Protein AF-A0A2N2NZF5-F1 (afdb_monomer_lite)

Foldseek 3Di:
DDLQDFDDDDFWTWADDPFWIKIKGFDDPPPDDDPDPPDQTWIWIWTQGPVRDIDTQDDIHRDPVVSVCCCLVPDVCCVCVVDPLVVNLVLLLVLLVLLLVLDDDPLNVCSVVLSVVLSVLSVPDPDCCLVVVLVRVDPVVPLVVLLVVLVPFPWDDDPQKTWGDDPNKIKIKGWAQPPPPPDPDRQTWIKIWMQDPVRDIDIDDTHRDPSVSSSVVSSVVVVNVCPVVLVVSLVSSLVSLVSSLVRNDSPPRSVSNSSSVVSNVSVVVSSD

Secondary structure (DSSP, 8-state):
---S-PEEETTEEEEEETTEEEEEEEE---SSS---TTPPPEEEEEEEETTS-EE-SSS-BSSHHHHHHHIIIIIHHHHHT-S-HHHHHHHHHHHHHHHHTT--THHHHHHHHHHHHHHHHHTT-TTTHHHHHHHHHS-HHHHHHHHHHHHTS-PEEETTEEEEEETTEEEEEEEEE---TT--S--EEEEEEEE-TTSPEEE-PPBSSHHHHHHHHHHHHHHHT-HHHHHHHHHHHHHHHHHHHHHS-TTS-HHHHHHHHHHHHHHHHHH-

Radius of gyration: 26.79 Å; chains: 1; bounding box: 60×44×86 Å

Structure (mmCIF, N/CA/C/O backbone):
data_AF-A0A2N2NZF5-F1
#
_entry.id   AF-A0A2N2NZF5-F1
#
loop_
_atom_site.group_PDB
_atom_site.id
_atom_site.type_symbol
_atom_site.label_atom_id
_atom_site.label_alt_id
_atom_site.label_comp_id
_atom_site.label_asym_id
_atom_site.label_entity_id
_atom_site.label_seq_id
_atom_site.pdbx_PDB_ins_code
_atom_site.Cartn_x
_atom_site.Cartn_y
_atom_site.Cartn_z
_atom_site.occupancy
_atom_site.B_iso_or_equiv
_atom_site.auth_seq_id
_atom_site.auth_comp_id
_atom_site.auth_asym_id
_atom_site.auth_atom_id
_atom_site.pdbx_PDB_model_num
ATOM 1 N N . MET A 1 1 ? -1.134 0.742 -18.062 1.00 33.50 1 MET A N 1
ATOM 2 C CA . MET A 1 1 ? -0.400 1.345 -19.197 1.00 33.50 1 MET A CA 1
ATOM 3 C C . MET A 1 1 ? 0.853 1.982 -18.627 1.00 33.50 1 MET A C 1
ATOM 5 O O . MET A 1 1 ? 0.736 2.794 -17.718 1.00 33.50 1 MET A O 1
ATOM 9 N N . GLU A 1 2 ? 2.004 1.478 -19.068 1.00 42.38 2 GLU A N 1
ATOM 10 C CA . GLU A 1 2 ? 3.341 1.603 -18.470 1.00 42.38 2 GLU A CA 1
ATOM 11 C C . GLU A 1 2 ? 3.888 3.038 -18.532 1.00 42.38 2 GLU A C 1
ATOM 13 O O . GLU A 1 2 ? 3.863 3.661 -19.589 1.00 42.38 2 GLU A O 1
ATOM 18 N N . LYS A 1 3 ? 4.370 3.559 -17.395 1.00 52.06 3 LYS A N 1
ATOM 19 C CA . LYS A 1 3 ? 5.033 4.876 -17.281 1.00 52.06 3 LYS A CA 1
ATOM 20 C C . LYS A 1 3 ? 6.506 4.798 -16.878 1.00 52.06 3 LYS A C 1
ATOM 22 O O . LYS A 1 3 ? 7.151 5.824 -16.692 1.00 52.06 3 LYS A O 1
ATOM 27 N N . ILE A 1 4 ? 7.050 3.595 -16.713 1.00 61.06 4 ILE A N 1
ATOM 28 C CA . ILE A 1 4 ? 8.494 3.449 -16.550 1.00 61.06 4 ILE A CA 1
ATOM 29 C C . ILE A 1 4 ? 9.077 3.558 -17.953 1.00 61.06 4 ILE A C 1
ATOM 31 O O . ILE A 1 4 ? 9.018 2.616 -18.741 1.00 61.06 4 ILE A O 1
ATOM 35 N N . ASN A 1 5 ? 9.546 4.760 -18.278 1.00 67.38 5 ASN A N 1
ATOM 36 C CA . ASN A 1 5 ? 10.098 5.083 -19.582 1.00 67.38 5 ASN A CA 1
ATOM 37 C C . ASN A 1 5 ? 11.458 4.406 -19.746 1.00 67.38 5 ASN A C 1
ATOM 39 O O . ASN A 1 5 ? 12.505 4.974 -19.436 1.00 67.38 5 ASN A O 1
ATOM 43 N N . TRP A 1 6 ? 11.430 3.175 -20.242 1.00 77.50 6 TRP A N 1
ATOM 44 C CA . TRP A 1 6 ? 12.623 2.522 -20.747 1.00 77.50 6 TRP A CA 1
ATOM 45 C C . TRP A 1 6 ? 13.139 3.286 -21.961 1.00 77.50 6 TRP A C 1
ATOM 47 O O . TRP A 1 6 ? 12.433 3.460 -22.956 1.00 77.50 6 TRP A O 1
ATOM 57 N N . VAL A 1 7 ? 14.389 3.727 -21.893 1.00 82.56 7 VAL A N 1
ATOM 58 C CA . VAL A 1 7 ? 15.058 4.355 -23.028 1.00 82.56 7 VAL A CA 1
ATOM 59 C C . VAL A 1 7 ? 15.578 3.247 -23.928 1.00 82.56 7 VAL A C 1
ATOM 61 O O . VAL A 1 7 ? 16.403 2.441 -23.509 1.00 82.56 7 VAL A O 1
ATOM 64 N N . PHE A 1 8 ? 15.089 3.188 -25.163 1.00 81.94 8 PHE A N 1
ATOM 65 C CA . PHE A 1 8 ? 15.556 2.212 -26.142 1.00 81.94 8 PHE A CA 1
ATOM 66 C C . PHE A 1 8 ? 16.764 2.751 -26.916 1.00 81.94 8 PHE A C 1
ATOM 68 O O . PHE A 1 8 ? 16.662 3.783 -27.584 1.00 81.94 8 PHE A O 1
ATOM 75 N N . ASP A 1 9 ? 17.886 2.032 -26.871 1.00 80.44 9 ASP A N 1
ATOM 76 C CA . ASP A 1 9 ? 19.042 2.257 -27.744 1.00 80.44 9 ASP A CA 1
ATOM 77 C C . ASP A 1 9 ? 19.493 0.933 -28.381 1.00 80.44 9 ASP A C 1
ATOM 79 O O . ASP A 1 9 ? 19.933 -0.006 -27.715 1.00 80.44 9 ASP A O 1
ATOM 83 N N . LYS A 1 10 ? 19.395 0.880 -29.715 1.00 79.44 10 LYS A N 1
ATOM 84 C CA . LYS A 1 10 ? 19.711 -0.265 -30.589 1.00 79.44 10 LYS A CA 1
ATOM 85 C C . LYS A 1 10 ? 18.932 -1.542 -30.275 1.00 79.44 10 LYS A C 1
ATOM 87 O O . LYS A 1 10 ? 17.965 -1.807 -30.968 1.00 79.44 10 LYS A O 1
ATOM 92 N N . ASN A 1 11 ? 19.396 -2.333 -29.309 1.00 80.44 11 ASN A N 1
ATOM 93 C CA . ASN A 1 11 ? 18.834 -3.639 -28.929 1.00 80.44 11 ASN A CA 1
ATOM 94 C C . ASN A 1 11 ? 18.552 -3.727 -27.422 1.00 80.44 11 ASN A C 1
ATOM 96 O O . ASN A 1 11 ? 18.160 -4.783 -26.923 1.00 80.44 11 ASN A O 1
ATOM 100 N N . ASP A 1 12 ? 18.801 -2.638 -26.701 1.00 86.12 12 ASP A N 1
ATOM 101 C CA . ASP A 1 12 ? 18.779 -2.600 -25.255 1.00 86.12 12 ASP A CA 1
ATOM 102 C C . ASP A 1 12 ? 17.786 -1.535 -24.794 1.00 86.12 12 ASP A C 1
ATOM 104 O O . ASP A 1 12 ? 17.735 -0.415 -25.310 1.00 86.12 12 ASP A O 1
ATOM 108 N N . TYR A 1 13 ? 17.007 -1.902 -23.791 1.00 87.19 13 TYR A N 1
ATOM 109 C CA . TYR A 1 13 ? 16.138 -1.017 -23.040 1.00 87.19 13 TYR A CA 1
ATOM 110 C C . TYR A 1 13 ? 16.841 -0.673 -21.735 1.00 87.19 13 TYR A C 1
ATOM 112 O O . TYR A 1 13 ? 17.239 -1.574 -20.996 1.00 87.19 13 TYR A O 1
ATOM 120 N N . TYR A 1 14 ? 16.969 0.617 -21.440 1.00 86.31 14 TYR A N 1
ATOM 121 C CA . TYR A 1 14 ? 17.674 1.132 -20.272 1.00 86.31 14 TYR A CA 1
ATOM 122 C C . TYR A 1 14 ? 16.732 1.838 -19.307 1.00 86.31 14 TYR A C 1
ATOM 124 O O . TYR A 1 14 ? 15.850 2.591 -19.720 1.00 86.31 14 TYR A O 1
ATOM 132 N N . LEU A 1 15 ? 16.977 1.638 -18.018 1.00 85.50 15 LEU A N 1
ATOM 133 C CA . LEU A 1 15 ? 16.338 2.369 -16.939 1.00 85.50 15 LEU A CA 1
ATOM 134 C C . LEU A 1 15 ? 17.400 2.805 -15.926 1.00 85.50 15 LEU A C 1
ATOM 136 O O . LEU A 1 15 ? 18.018 1.975 -15.256 1.00 85.50 15 LEU A O 1
ATOM 140 N N . GLU A 1 16 ? 17.607 4.116 -15.835 1.00 84.25 16 GLU A N 1
ATOM 141 C CA . GLU A 1 16 ?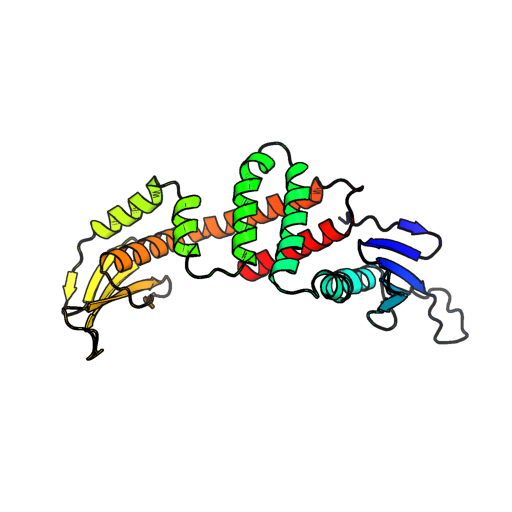 18.546 4.741 -14.901 1.00 84.25 16 GLU A CA 1
ATOM 142 C C . GLU A 1 16 ? 17.980 4.732 -13.473 1.00 84.25 16 GLU A C 1
ATOM 144 O O . GLU A 1 16 ? 16.843 5.151 -13.229 1.00 84.25 16 GLU A O 1
ATOM 149 N N . LEU A 1 17 ? 18.787 4.268 -12.517 1.00 81.75 17 LEU A N 1
ATOM 150 C CA . LEU A 1 17 ? 18.451 4.152 -11.098 1.00 81.75 17 LEU A CA 1
ATOM 151 C C . LEU A 1 17 ? 19.520 4.855 -10.249 1.00 81.75 17 LEU A C 1
ATOM 153 O O . LEU A 1 17 ? 20.678 4.938 -10.657 1.00 81.75 17 LEU A O 1
ATOM 157 N N . PRO A 1 18 ? 19.202 5.300 -9.019 1.00 77.44 18 PRO A N 1
ATOM 158 C CA . PRO A 1 18 ? 20.178 5.984 -8.161 1.00 77.44 18 PRO A CA 1
ATOM 159 C C . PRO A 1 18 ? 21.463 5.186 -7.880 1.00 77.44 18 PRO A C 1
ATOM 161 O O . PRO A 1 18 ? 22.512 5.762 -7.592 1.00 77.44 18 PRO A O 1
ATOM 164 N N . PHE A 1 19 ? 21.392 3.857 -7.960 1.00 78.06 19 PHE A N 1
ATOM 165 C CA . PHE A 1 19 ? 22.485 2.938 -7.643 1.00 78.06 19 PHE A CA 1
ATOM 166 C C . PHE A 1 19 ? 23.025 2.167 -8.856 1.00 78.06 19 PHE A C 1
ATOM 168 O O . PHE A 1 19 ? 23.946 1.359 -8.708 1.00 78.06 19 PHE A O 1
ATOM 175 N N . GLY A 1 20 ? 22.476 2.373 -10.053 1.00 85.88 20 GLY A N 1
ATOM 176 C CA . GLY A 1 20 ? 22.896 1.627 -11.232 1.00 85.88 20 GLY A CA 1
ATOM 177 C C . GLY A 1 20 ? 21.981 1.793 -12.433 1.00 85.88 20 GLY A C 1
ATOM 178 O O . GLY A 1 20 ? 21.104 2.644 -12.460 1.00 85.88 20 GLY A O 1
ATOM 179 N N . VAL A 1 21 ? 22.163 0.917 -13.416 1.00 88.88 21 VAL A N 1
ATOM 180 C CA . VAL A 1 21 ? 21.366 0.900 -14.645 1.00 88.88 21 VAL A CA 1
ATOM 181 C C . VAL A 1 21 ? 20.753 -0.478 -14.823 1.00 88.88 21 VAL A C 1
ATOM 183 O O . VAL A 1 21 ? 21.470 -1.486 -14.873 1.00 88.88 21 VAL A O 1
ATOM 186 N N . ALA A 1 22 ? 19.427 -0.527 -14.904 1.00 87.94 22 ALA A N 1
ATOM 187 C CA . ALA A 1 22 ? 18.693 -1.715 -15.305 1.00 87.94 22 ALA A CA 1
ATOM 188 C C . ALA A 1 22 ? 18.638 -1.779 -16.837 1.00 87.94 22 ALA A C 1
ATOM 190 O O . ALA A 1 22 ? 18.426 -0.771 -17.507 1.00 87.94 22 ALA A O 1
ATOM 191 N N . ILE A 1 23 ? 18.896 -2.960 -17.388 1.00 91.75 23 ILE A N 1
ATOM 192 C CA . ILE A 1 23 ? 19.070 -3.196 -18.820 1.00 91.75 23 ILE A CA 1
ATOM 193 C C . ILE A 1 23 ? 18.275 -4.440 -19.198 1.00 91.75 23 ILE A C 1
ATOM 195 O O . ILE A 1 23 ? 18.455 -5.496 -18.588 1.00 91.75 23 ILE A O 1
ATOM 199 N N . ILE A 1 24 ? 17.436 -4.333 -20.222 1.00 89.62 24 ILE A N 1
ATOM 200 C CA . ILE A 1 24 ? 16.792 -5.479 -20.862 1.00 89.62 24 ILE A CA 1
ATOM 201 C C . ILE A 1 24 ? 17.275 -5.537 -22.307 1.00 89.62 24 ILE A C 1
ATOM 203 O O . ILE A 1 24 ? 17.001 -4.637 -23.093 1.00 89.62 24 ILE A O 1
ATOM 207 N N . SER A 1 25 ? 17.997 -6.598 -22.647 1.00 89.88 25 SER A N 1
ATOM 208 C CA . SER A 1 25 ? 18.568 -6.817 -23.975 1.00 89.88 25 SER A CA 1
ATOM 209 C C . SER A 1 25 ? 17.766 -7.854 -24.742 1.00 89.88 25 SER A C 1
ATOM 211 O O . SER A 1 25 ? 17.510 -8.945 -24.222 1.00 89.88 25 SER A O 1
ATOM 213 N N . GLU A 1 26 ? 17.440 -7.564 -25.997 1.00 86.06 26 GLU A N 1
ATOM 214 C CA . GLU A 1 26 ? 16.951 -8.581 -26.924 1.00 86.06 26 GLU A CA 1
ATOM 215 C C . GLU A 1 26 ? 18.117 -9.497 -27.333 1.00 86.06 26 GLU A C 1
ATOM 217 O O . GLU A 1 26 ? 19.138 -9.055 -27.866 1.00 86.06 26 GLU A O 1
ATOM 222 N N . VAL A 1 27 ? 17.990 -10.791 -27.048 1.00 82.25 27 VAL A N 1
ATOM 223 C CA . VAL A 1 27 ? 18.990 -11.815 -27.356 1.00 82.25 27 VAL A CA 1
ATOM 224 C C . VAL A 1 27 ? 18.422 -12.812 -28.357 1.00 82.25 27 VAL A C 1
ATOM 226 O O . VAL A 1 27 ? 17.347 -13.384 -28.167 1.00 82.25 27 VAL A O 1
ATOM 229 N N . ALA A 1 28 ? 19.179 -13.039 -29.430 1.00 66.81 28 ALA A N 1
ATOM 230 C CA . ALA A 1 28 ? 18.933 -14.156 -30.330 1.00 66.81 28 ALA A CA 1
ATOM 231 C C . ALA A 1 28 ? 19.207 -15.466 -29.579 1.00 66.81 28 ALA A C 1
ATOM 233 O O . ALA A 1 28 ? 20.180 -15.543 -28.820 1.00 66.81 28 ALA A O 1
ATOM 234 N N . ASP A 1 29 ? 18.369 -16.484 -29.781 1.00 57.94 29 ASP A N 1
ATOM 235 C CA . ASP A 1 29 ? 18.589 -17.787 -29.162 1.00 57.94 29 ASP A CA 1
ATOM 236 C C . ASP A 1 29 ? 19.886 -18.379 -29.739 1.00 57.94 29 ASP A C 1
ATOM 238 O O . ASP A 1 29 ? 19.974 -18.767 -30.900 1.00 57.94 29 ASP A O 1
ATOM 242 N N . SER A 1 30 ? 20.960 -18.360 -28.948 1.00 50.28 30 SER A N 1
ATOM 243 C CA . SER A 1 30 ? 22.263 -18.894 -29.355 1.00 50.28 30 SER A CA 1
ATOM 244 C C . SER A 1 30 ? 22.336 -20.413 -29.184 1.00 50.28 30 SER A C 1
ATOM 246 O O . SER A 1 30 ? 23.376 -21.022 -29.447 1.00 50.28 30 SER A O 1
ATOM 248 N N . SER A 1 31 ? 21.237 -21.057 -28.773 1.00 47.16 31 SER A N 1
ATOM 249 C CA . SER A 1 31 ? 21.171 -22.498 -28.566 1.00 47.16 31 SER A CA 1
ATOM 250 C C . SER A 1 31 ? 20.838 -23.269 -29.854 1.00 47.16 31 SER A C 1
ATOM 252 O O . SER A 1 31 ? 19.832 -23.965 -29.935 1.00 47.16 31 SER A O 1
ATOM 254 N N . LYS A 1 32 ? 21.773 -23.201 -30.822 1.00 42.62 32 LYS A N 1
ATOM 255 C CA . LYS A 1 32 ? 22.085 -24.136 -31.940 1.00 42.62 32 LYS A CA 1
ATOM 256 C C . LYS A 1 32 ? 22.224 -23.416 -33.286 1.00 42.62 32 LYS A C 1
ATOM 258 O O . LYS A 1 32 ? 21.426 -22.563 -33.638 1.00 42.62 32 LYS A O 1
ATOM 263 N N . ASP A 1 33 ? 23.227 -23.841 -34.056 1.00 39.53 33 ASP A N 1
ATOM 264 C CA . ASP A 1 33 ? 23.667 -23.371 -35.385 1.00 39.53 33 ASP A CA 1
ATOM 265 C C . ASP A 1 33 ? 22.630 -23.454 -36.534 1.00 39.53 33 ASP A C 1
ATOM 267 O O . ASP A 1 33 ? 22.966 -23.749 -37.683 1.00 39.53 33 ASP A O 1
ATOM 271 N N . GLN A 1 34 ? 21.349 -23.199 -36.284 1.00 42.28 34 GLN A N 1
ATOM 272 C CA . GLN A 1 34 ? 20.327 -23.125 -37.319 1.00 42.28 34 GLN A CA 1
ATOM 273 C C . GLN A 1 34 ? 19.505 -21.861 -37.119 1.00 42.28 34 GLN A C 1
ATOM 275 O O . GLN A 1 34 ? 18.712 -21.770 -36.195 1.00 42.28 34 GLN A O 1
ATOM 280 N N . LYS A 1 35 ? 19.662 -20.891 -38.031 1.00 37.41 35 LYS A N 1
ATOM 281 C CA . LYS A 1 35 ? 18.708 -19.788 -38.185 1.00 37.41 35 LYS A CA 1
ATOM 282 C C . LYS A 1 35 ? 17.351 -20.375 -38.575 1.00 37.41 35 LYS A C 1
ATOM 284 O O . LYS A 1 35 ? 17.076 -20.562 -39.762 1.00 37.41 35 LYS A O 1
ATOM 289 N N . ILE A 1 36 ? 16.515 -20.680 -37.590 1.00 43.19 36 ILE A N 1
ATOM 290 C CA . ILE A 1 36 ? 15.114 -21.001 -37.823 1.00 43.19 36 ILE A CA 1
ATOM 291 C C . ILE A 1 36 ? 14.405 -19.666 -38.065 1.00 43.19 36 ILE A C 1
ATOM 293 O O . ILE A 1 36 ? 14.298 -18.813 -37.187 1.00 43.19 36 ILE A O 1
ATOM 297 N N . ILE A 1 37 ? 13.959 -19.448 -39.302 1.00 36.72 37 ILE A N 1
ATOM 298 C CA . ILE A 1 37 ? 13.166 -18.271 -39.663 1.00 36.72 37 ILE A CA 1
ATOM 299 C C . ILE A 1 37 ? 11.847 -18.346 -38.877 1.00 36.72 37 ILE A C 1
ATOM 301 O O . ILE A 1 37 ? 11.048 -19.250 -39.114 1.00 36.72 37 ILE A O 1
ATOM 305 N N . GLY A 1 38 ? 11.643 -17.410 -37.944 1.00 41.12 38 GLY A N 1
ATOM 306 C CA . GLY A 1 38 ? 10.455 -17.330 -37.083 1.00 41.12 38 GLY A CA 1
ATOM 307 C C . GLY A 1 38 ? 10.707 -17.505 -35.578 1.00 41.12 38 GLY A C 1
ATOM 308 O O . GLY A 1 38 ? 9.734 -17.582 -34.829 1.00 41.12 38 GLY A O 1
ATOM 309 N N . GLU A 1 39 ? 11.962 -17.583 -35.120 1.00 48.16 39 GLU A N 1
ATOM 310 C CA . GLU A 1 39 ? 12.273 -17.637 -33.683 1.00 48.16 39 GLU A CA 1
ATOM 311 C C . GLU A 1 39 ? 11.762 -16.405 -32.927 1.00 48.16 39 GLU A C 1
ATOM 313 O O . GLU A 1 39 ? 11.938 -15.264 -33.355 1.00 48.16 39 GLU A O 1
ATOM 318 N N . ARG A 1 40 ? 11.110 -16.660 -31.786 1.00 55.91 40 ARG A N 1
ATOM 319 C CA . ARG A 1 40 ? 10.692 -15.621 -30.845 1.00 55.91 40 ARG A CA 1
ATOM 320 C C . ARG A 1 40 ? 11.940 -15.066 -30.170 1.00 55.91 40 ARG A C 1
ATOM 322 O O . ARG A 1 40 ? 12.680 -15.825 -29.549 1.00 55.91 40 ARG A O 1
ATOM 329 N N . SER A 1 41 ? 12.148 -13.761 -30.280 1.00 67.00 41 SER A N 1
ATOM 330 C CA . SER A 1 41 ? 13.181 -13.048 -29.539 1.00 67.00 41 SER A CA 1
ATOM 331 C C . SER A 1 41 ? 13.093 -13.357 -28.046 1.00 67.00 41 SER A C 1
ATOM 333 O O . SER A 1 41 ? 11.999 -13.356 -27.475 1.00 67.00 41 SER A O 1
ATOM 335 N N . ARG A 1 42 ? 14.236 -13.633 -27.413 1.00 82.19 42 ARG A N 1
ATOM 336 C CA . ARG A 1 42 ? 14.331 -13.801 -25.958 1.00 82.19 42 ARG A CA 1
ATOM 337 C C . ARG A 1 42 ? 14.910 -12.538 -25.345 1.00 82.19 42 ARG A C 1
ATOM 339 O O . ARG A 1 42 ? 15.581 -11.764 -26.020 1.00 82.19 42 ARG A O 1
ATOM 346 N N . PHE A 1 43 ? 14.666 -12.333 -24.060 1.00 84.00 43 PHE A N 1
ATOM 347 C CA . PHE A 1 43 ? 15.078 -11.118 -23.365 1.00 84.00 43 PHE A CA 1
ATOM 348 C C . PHE A 1 43 ? 15.984 -11.460 -22.194 1.00 84.00 43 PHE A C 1
ATOM 350 O O . PHE A 1 43 ? 15.663 -12.320 -21.376 1.00 84.00 43 PHE A O 1
ATOM 357 N N . LYS A 1 44 ? 17.128 -10.789 -22.093 1.00 88.69 44 LYS A N 1
ATOM 358 C CA . LYS A 1 44 ? 18.024 -10.910 -20.946 1.00 88.69 44 LYS A CA 1
ATOM 359 C C . LYS A 1 44 ? 17.923 -9.655 -20.100 1.00 88.69 44 LYS A C 1
ATOM 361 O O . LYS A 1 44 ? 18.166 -8.561 -20.592 1.00 88.69 44 LYS A O 1
ATOM 366 N N . ALA A 1 45 ? 17.605 -9.834 -18.827 1.00 86.94 45 ALA A N 1
ATOM 367 C CA . ALA A 1 45 ? 17.520 -8.755 -17.861 1.00 86.94 45 ALA A CA 1
ATOM 368 C C . ALA A 1 45 ? 18.813 -8.670 -17.040 1.00 86.94 45 ALA A C 1
ATOM 370 O O . ALA A 1 45 ? 19.365 -9.696 -16.642 1.00 86.94 45 ALA A O 1
ATOM 371 N N . VAL A 1 46 ? 19.317 -7.465 -16.794 1.00 90.31 46 VAL A N 1
ATOM 372 C CA . VAL A 1 46 ? 20.551 -7.225 -16.038 1.00 90.31 46 VAL A CA 1
ATOM 373 C C . VAL A 1 46 ? 20.423 -5.931 -15.242 1.00 90.31 46 VAL A C 1
ATOM 375 O O . VAL A 1 46 ? 19.911 -4.942 -15.749 1.00 90.31 46 VAL A O 1
ATOM 378 N N . LEU A 1 47 ? 20.959 -5.901 -14.025 1.00 88.56 47 LEU A N 1
ATOM 379 C CA . LEU A 1 47 ? 21.229 -4.670 -13.287 1.00 88.56 47 LEU A CA 1
ATOM 380 C C . LEU A 1 47 ? 22.743 -4.490 -13.135 1.00 88.56 47 LEU A C 1
ATOM 382 O O . LEU A 1 47 ? 23.419 -5.341 -12.553 1.00 88.56 47 LEU A O 1
ATOM 386 N N . LYS A 1 48 ? 23.273 -3.372 -13.634 1.00 90.25 48 LYS A N 1
ATOM 387 C CA . LYS A 1 48 ? 24.670 -2.962 -13.436 1.00 90.25 48 LYS A CA 1
ATOM 388 C C . LYS A 1 48 ? 24.734 -1.904 -12.340 1.00 90.25 48 LYS A C 1
ATOM 390 O O . LYS A 1 48 ? 24.297 -0.779 -12.551 1.00 90.25 48 LYS A O 1
ATOM 395 N N . HIS A 1 49 ? 25.278 -2.253 -11.182 1.00 85.25 49 HIS A N 1
ATOM 396 C CA . HIS A 1 49 ? 25.411 -1.344 -10.046 1.00 85.25 49 HIS A CA 1
ATOM 397 C C . HIS A 1 49 ? 26.635 -0.421 -10.206 1.00 85.25 49 HIS A C 1
ATOM 399 O O . HIS A 1 49 ? 27.645 -0.817 -10.792 1.00 85.25 49 HIS A O 1
ATOM 405 N N . HIS A 1 50 ? 26.597 0.790 -9.641 1.00 84.38 50 HIS A N 1
ATOM 406 C CA . HIS A 1 50 ? 27.682 1.784 -9.742 1.00 84.38 50 HIS A CA 1
ATOM 407 C C . HIS A 1 50 ? 29.028 1.301 -9.180 1.00 84.38 50 HIS A C 1
ATOM 409 O O . HIS A 1 50 ? 30.086 1.735 -9.625 1.00 84.38 50 HIS A O 1
ATOM 415 N N . ASN A 1 51 ? 29.002 0.359 -8.234 1.00 81.62 51 ASN A N 1
ATOM 416 C CA . ASN A 1 51 ? 30.210 -0.286 -7.700 1.00 81.62 51 ASN A CA 1
ATOM 417 C C . ASN A 1 51 ? 30.839 -1.329 -8.654 1.00 81.62 51 ASN A C 1
ATOM 419 O O . ASN A 1 51 ? 31.787 -2.006 -8.266 1.00 81.62 51 ASN A O 1
ATOM 423 N N . GLY A 1 52 ? 30.298 -1.498 -9.865 1.00 82.25 52 GLY A N 1
ATOM 424 C CA . GLY A 1 52 ? 30.762 -2.459 -10.867 1.00 82.25 52 GLY A CA 1
ATOM 425 C C . GLY A 1 52 ? 30.158 -3.863 -10.747 1.00 82.25 52 GLY A C 1
ATOM 426 O O . GLY A 1 52 ? 30.439 -4.708 -11.595 1.00 82.25 52 GLY A O 1
ATOM 427 N N . SER A 1 53 ? 29.323 -4.127 -9.736 1.00 85.62 53 SER A N 1
ATOM 428 C CA . SER A 1 53 ? 28.625 -5.414 -9.591 1.00 85.62 53 SER A CA 1
ATOM 429 C C . SER A 1 53 ? 27.535 -5.570 -10.651 1.00 85.62 53 SER A C 1
ATOM 431 O O . SER A 1 53 ? 26.854 -4.606 -11.002 1.00 85.62 53 SER A O 1
ATOM 433 N N . VAL A 1 54 ? 27.339 -6.797 -11.136 1.00 87.69 54 VAL A N 1
ATOM 434 C CA . VAL A 1 54 ? 26.327 -7.121 -12.148 1.00 87.69 54 VAL A CA 1
ATOM 435 C C . VAL A 1 54 ? 25.414 -8.216 -11.615 1.00 87.69 54 VAL A C 1
ATOM 437 O O . VAL A 1 54 ? 25.884 -9.291 -11.247 1.00 87.69 54 VAL A O 1
ATOM 440 N N . PHE A 1 55 ? 24.111 -7.955 -11.611 1.00 83.56 55 PHE A N 1
ATOM 441 C CA . PHE A 1 55 ? 23.082 -8.890 -11.168 1.00 83.56 55 PHE A CA 1
ATOM 442 C C . PHE A 1 55 ? 22.220 -9.305 -12.361 1.00 83.56 55 PHE A C 1
ATOM 444 O O . PHE A 1 55 ? 21.825 -8.464 -13.164 1.00 83.56 55 PHE A O 1
ATOM 451 N N . THR A 1 56 ? 21.955 -10.602 -12.512 1.00 85.75 56 THR A N 1
ATOM 452 C CA . THR A 1 56 ? 21.166 -11.153 -13.628 1.00 85.75 56 THR A CA 1
ATOM 453 C C . THR A 1 56 ? 20.091 -12.074 -13.044 1.00 85.75 56 THR A C 1
ATOM 455 O O . THR A 1 56 ? 20.459 -13.090 -12.448 1.00 85.75 56 THR A O 1
ATOM 458 N N . PRO A 1 57 ? 18.788 -11.761 -13.171 1.00 74.06 57 PRO A N 1
ATOM 459 C CA . PRO A 1 57 ? 17.734 -12.637 -12.689 1.00 74.06 57 PRO A CA 1
ATOM 460 C C . PRO A 1 57 ? 17.525 -13.751 -13.722 1.00 74.06 57 PRO A C 1
ATOM 462 O O . PRO A 1 57 ? 16.708 -13.629 -14.623 1.00 74.06 57 PRO A O 1
ATOM 465 N N . GLY A 1 58 ? 18.305 -14.829 -13.638 1.00 74.81 58 GLY A N 1
ATOM 466 C CA . GLY A 1 58 ? 18.157 -16.000 -14.517 1.00 74.81 58 GLY A CA 1
ATOM 467 C C . GLY A 1 58 ? 18.806 -15.881 -15.907 1.00 74.81 58 GLY A C 1
ATOM 468 O O . GLY A 1 58 ? 19.600 -14.981 -16.170 1.00 74.81 58 GLY A O 1
ATOM 469 N N . GLU A 1 59 ? 18.524 -16.852 -16.790 1.00 70.50 59 GLU A N 1
ATOM 470 C CA . GLU A 1 59 ? 19.323 -17.076 -18.012 1.00 70.50 59 GLU A CA 1
ATOM 471 C C . GLU A 1 59 ? 18.769 -16.425 -19.299 1.00 70.50 59 GLU A C 1
ATOM 473 O O . GLU A 1 59 ? 19.574 -15.937 -20.088 1.00 70.50 59 GLU A O 1
ATOM 478 N N . ALA A 1 60 ? 17.444 -16.350 -19.507 1.00 81.25 60 ALA A N 1
ATOM 479 C CA . ALA A 1 60 ? 16.760 -15.505 -20.511 1.00 81.25 60 ALA A CA 1
ATOM 480 C C . ALA A 1 60 ? 15.233 -15.725 -20.468 1.00 81.25 60 ALA A C 1
ATOM 482 O O . ALA A 1 60 ? 14.764 -16.868 -20.442 1.00 81.25 60 ALA A O 1
ATOM 483 N N . PHE A 1 61 ? 14.459 -14.646 -20.552 1.00 80.25 61 PHE A N 1
ATOM 484 C CA . PHE A 1 61 ? 12.997 -14.626 -20.532 1.00 80.25 61 PHE A CA 1
ATOM 485 C C . PHE A 1 61 ? 12.392 -14.761 -21.931 1.00 80.25 61 PHE A C 1
ATOM 487 O O . PHE A 1 61 ? 13.031 -14.464 -22.941 1.00 80.25 61 PHE A O 1
ATOM 494 N N . VAL A 1 62 ? 11.148 -15.238 -21.978 1.00 81.38 62 VAL A N 1
ATOM 495 C CA . VAL A 1 62 ? 10.387 -15.470 -23.218 1.00 81.38 62 VAL A CA 1
ATOM 496 C C . VAL A 1 62 ? 9.753 -14.202 -23.792 1.00 81.38 62 VAL A C 1
ATOM 498 O O . VAL A 1 62 ? 9.386 -14.192 -24.963 1.00 81.38 62 VAL A O 1
ATOM 501 N N . ASP A 1 63 ? 9.640 -13.147 -22.987 1.00 80.25 63 ASP A N 1
ATOM 502 C CA . ASP A 1 63 ? 9.106 -11.846 -23.378 1.00 80.25 63 ASP A CA 1
ATOM 503 C C . ASP A 1 63 ? 9.683 -10.720 -22.501 1.00 80.25 63 ASP A C 1
ATOM 505 O O . ASP A 1 63 ? 10.291 -10.968 -21.452 1.00 80.25 63 ASP A O 1
ATOM 509 N N . PHE A 1 64 ? 9.506 -9.480 -22.966 1.00 80.19 64 PHE A N 1
ATOM 510 C CA . PHE A 1 64 ? 9.971 -8.275 -22.282 1.00 80.19 64 PHE A CA 1
ATOM 511 C C . PHE A 1 64 ? 9.299 -8.093 -20.919 1.00 80.19 64 PHE A C 1
ATOM 513 O O . PHE A 1 64 ? 9.988 -7.799 -19.950 1.00 80.19 64 PHE A O 1
ATOM 520 N N . GLY A 1 65 ? 7.983 -8.314 -20.817 1.00 76.81 65 GLY A N 1
ATOM 521 C CA . GLY A 1 65 ? 7.233 -8.108 -19.573 1.00 76.81 65 GLY A CA 1
ATOM 522 C C . GLY A 1 65 ? 7.723 -9.003 -18.433 1.00 76.81 65 GLY A C 1
ATOM 523 O O . GLY A 1 65 ? 7.846 -8.561 -17.298 1.00 76.81 65 GLY A O 1
ATOM 524 N N . SER A 1 66 ? 8.101 -10.241 -18.741 1.00 76.25 66 SER A N 1
ATOM 525 C CA . SER A 1 66 ? 8.688 -11.189 -17.793 1.00 76.25 66 SER A CA 1
ATOM 526 C C . SER A 1 66 ? 10.096 -10.770 -17.357 1.00 76.25 66 SER A C 1
ATOM 528 O O . SER A 1 66 ? 10.435 -10.873 -16.178 1.00 76.25 66 SER A O 1
ATOM 530 N N . ALA A 1 67 ? 10.913 -10.272 -18.292 1.00 76.06 67 ALA A N 1
ATOM 531 C CA . ALA A 1 67 ? 12.236 -9.716 -17.994 1.00 76.06 67 ALA A CA 1
ATOM 532 C C . ALA A 1 67 ? 12.139 -8.451 -17.126 1.00 76.06 67 ALA A C 1
ATOM 534 O O . ALA A 1 67 ? 12.906 -8.274 -16.178 1.00 76.06 67 ALA A O 1
ATOM 535 N N . GLU A 1 68 ? 11.164 -7.600 -17.430 1.00 81.31 68 GLU A N 1
ATOM 536 C CA . GLU A 1 68 ? 10.858 -6.384 -16.693 1.00 81.31 68 GLU A CA 1
ATOM 537 C C . GLU A 1 68 ? 10.371 -6.703 -15.277 1.00 81.31 68 GLU A C 1
ATOM 539 O O . GLU A 1 68 ? 10.904 -6.162 -14.309 1.00 81.31 68 GLU A O 1
ATOM 544 N N . ALA A 1 69 ? 9.435 -7.643 -15.135 1.00 69.81 69 ALA A N 1
ATOM 545 C CA . ALA A 1 69 ? 8.925 -8.097 -13.848 1.00 69.81 69 ALA A CA 1
ATOM 546 C C . ALA A 1 69 ? 10.038 -8.665 -12.956 1.00 69.81 69 ALA A C 1
ATOM 548 O O . ALA A 1 69 ? 10.081 -8.368 -11.765 1.00 69.81 69 ALA A O 1
ATOM 549 N N . ALA A 1 70 ? 10.976 -9.432 -13.516 1.00 72.19 70 ALA A N 1
ATOM 550 C CA . ALA A 1 70 ? 12.086 -9.994 -12.750 1.00 72.19 70 ALA A CA 1
ATOM 551 C C . ALA A 1 70 ? 13.052 -8.927 -12.200 1.00 72.19 70 ALA A C 1
ATOM 553 O O . ALA A 1 70 ? 13.630 -9.101 -11.123 1.00 72.19 70 ALA A O 1
ATOM 554 N N . LEU A 1 71 ? 13.218 -7.810 -12.915 1.00 73.00 71 LEU A N 1
ATOM 555 C CA . LEU A 1 71 ? 13.962 -6.656 -12.411 1.00 73.00 71 LEU A CA 1
ATOM 556 C C . LEU A 1 71 ? 13.143 -5.876 -11.382 1.00 73.00 71 LEU A C 1
ATOM 558 O O . LEU A 1 71 ? 13.641 -5.645 -10.282 1.00 73.00 71 LEU A O 1
ATOM 562 N N . LYS A 1 72 ? 11.898 -5.516 -11.720 1.00 70.25 72 LYS A N 1
ATOM 563 C CA . LYS A 1 72 ? 11.007 -4.685 -10.896 1.00 70.25 72 LYS A CA 1
ATOM 564 C C . LYS A 1 72 ? 10.628 -5.319 -9.565 1.00 70.25 72 LYS A C 1
ATOM 566 O O . LYS A 1 72 ? 10.551 -4.606 -8.576 1.00 70.25 72 LYS A O 1
ATOM 571 N N . TRP A 1 73 ? 10.393 -6.628 -9.539 1.00 66.12 73 TRP A N 1
ATOM 572 C CA . TRP A 1 73 ? 9.863 -7.337 -8.368 1.00 66.12 73 TRP A CA 1
ATOM 573 C C . TRP A 1 73 ? 10.880 -8.248 -7.682 1.00 66.12 73 TRP A C 1
ATOM 575 O O . TRP A 1 73 ? 10.600 -8.768 -6.608 1.00 66.12 73 TRP A O 1
ATOM 585 N N . GLY A 1 74 ? 12.050 -8.450 -8.290 1.00 67.81 74 GLY A N 1
ATOM 586 C CA . GLY A 1 74 ? 13.136 -9.234 -7.707 1.00 67.81 74 GLY A CA 1
ATOM 587 C C . GLY A 1 74 ? 14.312 -8.348 -7.321 1.00 67.81 74 GLY A C 1
ATOM 588 O O . GLY A 1 74 ? 14.434 -7.878 -6.195 1.00 67.81 74 GLY A O 1
ATOM 589 N N . ILE A 1 75 ? 15.194 -8.102 -8.288 1.00 68.31 75 ILE A N 1
ATOM 590 C CA . ILE A 1 75 ? 16.544 -7.588 -8.018 1.00 68.31 75 ILE A CA 1
ATOM 591 C C . ILE A 1 75 ? 16.569 -6.112 -7.600 1.00 68.31 75 ILE A C 1
ATOM 593 O O . ILE A 1 75 ? 17.363 -5.746 -6.735 1.00 68.31 75 ILE A O 1
ATOM 597 N N . ILE A 1 76 ? 15.755 -5.250 -8.220 1.00 69.94 76 ILE A N 1
ATOM 598 C CA . ILE A 1 76 ? 15.779 -3.807 -7.935 1.00 69.94 76 ILE A CA 1
ATOM 599 C C . ILE A 1 76 ? 15.314 -3.535 -6.495 1.00 69.94 76 ILE A C 1
ATOM 601 O O . ILE A 1 76 ? 16.083 -2.900 -5.775 1.00 69.94 76 ILE A O 1
ATOM 605 N N . PRO A 1 77 ? 14.153 -4.041 -6.024 1.00 65.19 77 PRO A N 1
ATOM 606 C CA . PRO A 1 77 ? 13.746 -3.879 -4.629 1.00 65.19 77 PRO A CA 1
ATOM 607 C C . PRO A 1 77 ? 14.730 -4.518 -3.654 1.00 65.19 77 PRO A C 1
ATOM 609 O O . PRO A 1 77 ? 15.053 -3.906 -2.644 1.00 65.19 77 PRO A O 1
ATOM 612 N N . GLU A 1 78 ? 15.268 -5.704 -3.965 1.00 68.44 78 GLU A N 1
ATOM 613 C CA . GLU A 1 78 ? 16.270 -6.352 -3.112 1.00 68.44 78 GLU A CA 1
ATOM 614 C C . GLU A 1 78 ? 17.513 -5.492 -2.887 1.00 68.44 78 GLU A C 1
ATOM 616 O O . GLU A 1 78 ? 18.155 -5.637 -1.856 1.00 68.44 78 GLU A O 1
ATOM 621 N N . ILE A 1 79 ? 17.911 -4.662 -3.852 1.00 65.12 79 ILE A N 1
ATOM 622 C CA . ILE A 1 79 ? 19.100 -3.810 -3.741 1.00 65.12 79 ILE A CA 1
ATOM 623 C C . ILE A 1 79 ? 18.743 -2.435 -3.182 1.00 65.12 79 ILE A C 1
ATOM 625 O O . ILE A 1 79 ? 19.476 -1.914 -2.345 1.00 65.12 79 ILE A O 1
ATOM 629 N N . ASP A 1 80 ? 17.618 -1.866 -3.606 1.00 71.25 80 ASP A N 1
ATOM 630 C CA . ASP A 1 80 ? 17.146 -0.560 -3.148 1.00 71.25 80 ASP A CA 1
ATOM 631 C C . ASP A 1 80 ? 16.730 -0.573 -1.668 1.00 71.25 80 ASP A C 1
ATOM 633 O O . ASP A 1 80 ? 16.993 0.381 -0.930 1.00 71.25 80 ASP A O 1
ATOM 637 N N . LEU A 1 81 ? 16.131 -1.683 -1.228 1.00 64.62 81 LEU A N 1
ATOM 638 C CA . LEU A 1 81 ? 15.576 -1.890 0.110 1.00 64.62 81 LEU A CA 1
ATOM 639 C C . LEU A 1 81 ? 16.436 -2.851 0.950 1.00 64.62 81 LEU A C 1
ATOM 641 O O . LEU A 1 81 ? 15.946 -3.476 1.878 1.00 64.62 81 LEU A O 1
ATOM 645 N N . ARG A 1 82 ? 17.726 -2.998 0.628 1.00 62.91 82 ARG A N 1
ATOM 646 C CA . ARG A 1 82 ? 18.667 -3.892 1.34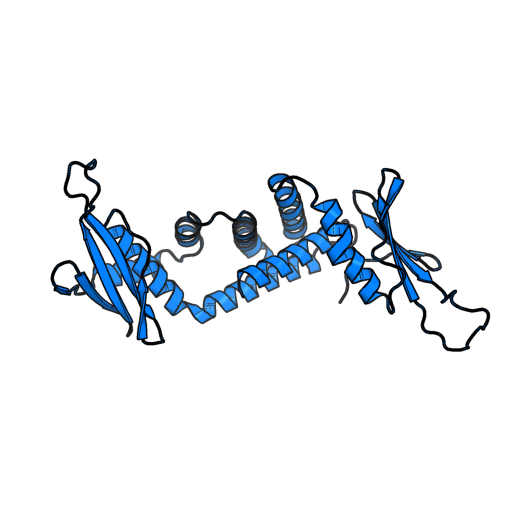0 1.00 62.91 82 ARG A CA 1
ATOM 647 C C . ARG A 1 82 ? 19.182 -3.335 2.676 1.00 62.91 82 ARG A C 1
ATOM 649 O O . ARG A 1 82 ? 20.064 -3.936 3.287 1.00 62.91 82 ARG A O 1
ATOM 656 N N . GLU A 1 83 ? 18.704 -2.157 3.060 1.00 62.09 83 GLU A N 1
ATOM 657 C CA . GLU A 1 83 ? 19.103 -1.416 4.259 1.00 62.09 83 GLU A CA 1
ATOM 658 C C . GLU A 1 83 ? 18.245 -1.803 5.476 1.00 62.09 83 GLU A C 1
ATOM 660 O O . GLU A 1 83 ? 17.357 -2.642 5.380 1.00 62.09 83 GLU A O 1
ATOM 665 N N . GLU A 1 84 ? 18.530 -1.222 6.641 1.00 56.81 84 GLU A N 1
ATOM 666 C CA . GLU A 1 84 ? 17.704 -1.402 7.842 1.00 56.81 84 GLU A CA 1
ATOM 667 C C . GLU A 1 84 ? 16.289 -0.824 7.637 1.00 56.81 84 GLU A C 1
ATOM 669 O O . GLU A 1 84 ? 16.108 0.141 6.886 1.00 56.81 84 GLU A O 1
ATOM 674 N N . ASP A 1 85 ? 15.294 -1.382 8.338 1.00 52.25 85 ASP A N 1
ATOM 675 C CA . ASP A 1 85 ? 13.861 -1.087 8.159 1.00 52.25 85 ASP A CA 1
ATOM 676 C C . ASP A 1 85 ? 13.526 0.421 8.151 1.00 52.25 85 ASP A C 1
ATOM 678 O O . ASP A 1 85 ? 12.703 0.877 7.357 1.00 52.25 85 ASP A O 1
ATOM 682 N N . GLU A 1 86 ? 14.198 1.239 8.968 1.00 52.66 86 GLU A N 1
ATOM 683 C CA . GLU A 1 86 ? 13.974 2.694 9.005 1.00 52.66 86 GLU A CA 1
ATOM 684 C C . GLU A 1 86 ? 14.402 3.412 7.712 1.00 52.66 86 GLU A C 1
ATOM 686 O O . GLU A 1 86 ? 13.734 4.349 7.266 1.00 52.66 86 GLU A O 1
ATOM 691 N N . GLN A 1 87 ? 15.494 2.973 7.077 1.00 63.50 87 GLN A N 1
ATOM 692 C CA . GLN A 1 87 ? 15.999 3.580 5.840 1.00 63.50 87 GLN A CA 1
ATOM 693 C C . GLN A 1 87 ? 15.149 3.165 4.633 1.00 63.50 87 GLN A C 1
ATOM 695 O O . GLN A 1 87 ? 14.881 3.986 3.751 1.00 63.50 87 GLN A O 1
ATOM 700 N N . ILE A 1 88 ? 14.647 1.925 4.638 1.00 64.88 88 ILE A N 1
ATOM 701 C CA . ILE A 1 88 ? 13.649 1.432 3.679 1.00 64.88 88 ILE A CA 1
ATOM 702 C C . ILE A 1 88 ? 12.402 2.320 3.729 1.00 64.88 88 ILE A C 1
ATOM 704 O O . ILE A 1 88 ? 11.983 2.867 2.707 1.00 64.88 88 ILE A O 1
ATOM 708 N N . LEU A 1 89 ? 11.830 2.518 4.920 1.00 67.44 89 LEU A N 1
ATOM 709 C CA . LEU A 1 89 ? 10.623 3.328 5.095 1.00 67.44 89 LEU A CA 1
ATOM 710 C C . LEU A 1 89 ? 10.843 4.789 4.693 1.00 67.44 89 LEU A C 1
ATOM 712 O O . LEU A 1 89 ? 9.990 5.372 4.022 1.00 67.44 89 LEU A O 1
ATOM 716 N N . GLY A 1 90 ? 12.009 5.359 5.008 1.00 70.31 90 GLY A N 1
ATOM 717 C CA . GLY A 1 90 ? 12.391 6.696 4.552 1.00 70.31 90 GLY A CA 1
ATOM 718 C C . GLY A 1 90 ? 12.339 6.847 3.027 1.00 70.31 90 GLY A C 1
ATOM 719 O O . GLY A 1 90 ? 11.749 7.803 2.526 1.00 70.31 90 GLY A O 1
ATOM 720 N N . LYS A 1 91 ? 12.876 5.874 2.279 1.00 75.00 91 LYS A N 1
ATOM 721 C CA . LYS A 1 91 ? 12.878 5.856 0.802 1.00 75.00 91 LYS A CA 1
ATOM 722 C C . LYS A 1 91 ? 11.474 5.726 0.196 1.00 75.00 91 LYS A C 1
ATOM 724 O O . LYS A 1 91 ? 11.180 6.316 -0.854 1.00 75.00 91 LYS A O 1
ATOM 729 N N . LEU A 1 92 ? 10.603 4.950 0.843 1.00 79.12 92 LEU A N 1
ATOM 730 C CA . LEU A 1 92 ? 9.201 4.799 0.445 1.00 79.12 92 LEU A CA 1
ATOM 731 C C . LEU A 1 92 ? 8.420 6.101 0.675 1.00 79.12 92 LEU A C 1
ATOM 733 O O . LEU A 1 92 ? 7.726 6.572 -0.229 1.00 79.12 92 LEU A O 1
ATOM 737 N N . PHE A 1 93 ? 8.593 6.727 1.840 1.00 81.38 93 PHE A N 1
ATOM 738 C CA . PHE A 1 93 ? 7.929 7.986 2.188 1.00 81.38 93 PHE A CA 1
ATOM 739 C C . PHE A 1 93 ? 8.411 9.153 1.335 1.00 81.38 93 PHE A C 1
ATOM 741 O O . PHE A 1 93 ? 7.586 9.917 0.847 1.00 81.38 93 PHE A O 1
ATOM 748 N N . GLU A 1 94 ? 9.710 9.234 1.051 1.00 84.56 94 GLU A N 1
ATOM 749 C CA . GLU A 1 94 ? 10.261 10.213 0.112 1.00 84.56 94 GLU A CA 1
ATOM 750 C C . GLU A 1 94 ? 9.558 10.139 -1.253 1.00 84.56 94 GLU A C 1
ATOM 752 O O . GLU A 1 94 ? 9.194 11.160 -1.835 1.00 84.56 94 GLU A O 1
ATOM 757 N N . SER A 1 95 ? 9.316 8.927 -1.758 1.00 84.94 95 SER A N 1
ATOM 758 C CA . SER A 1 95 ? 8.684 8.729 -3.068 1.00 84.94 95 SER A CA 1
ATOM 759 C C . SER A 1 95 ? 7.218 9.164 -3.075 1.00 84.94 95 SER A C 1
ATOM 761 O O . SER A 1 95 ? 6.767 9.780 -4.042 1.00 84.94 95 SER A O 1
ATOM 763 N N . LEU A 1 96 ? 6.492 8.906 -1.983 1.00 83.50 96 LEU A N 1
ATOM 764 C CA . LEU A 1 96 ? 5.136 9.419 -1.785 1.00 83.50 96 LEU A CA 1
ATOM 765 C C . LEU A 1 96 ? 5.115 10.947 -1.675 1.00 83.50 96 LEU A C 1
ATOM 767 O O . LEU A 1 96 ? 4.289 11.583 -2.321 1.00 83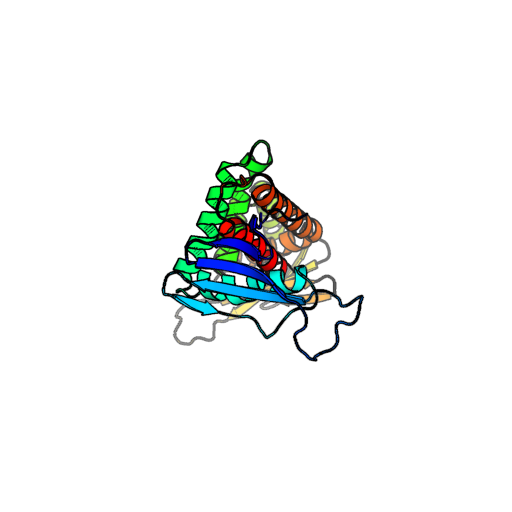.50 96 LEU A O 1
ATOM 771 N N . GLU A 1 97 ? 6.025 11.550 -0.908 1.00 84.06 97 GLU A N 1
ATOM 772 C CA . GLU A 1 97 ? 6.102 13.006 -0.744 1.00 84.06 97 GLU A CA 1
ATOM 773 C C . GLU A 1 97 ? 6.425 13.718 -2.055 1.00 84.06 97 GLU A C 1
ATOM 775 O O . GLU A 1 97 ? 5.832 14.755 -2.358 1.00 84.06 97 GLU A O 1
ATOM 780 N N . ILE A 1 98 ? 7.352 13.172 -2.848 1.00 85.31 98 ILE A N 1
ATOM 781 C CA . ILE A 1 98 ? 7.655 13.702 -4.178 1.00 85.31 98 ILE A CA 1
ATOM 782 C C . ILE A 1 98 ? 6.401 13.642 -5.046 1.00 85.31 98 ILE A C 1
ATOM 784 O O . ILE A 1 98 ? 6.058 14.651 -5.656 1.00 85.31 98 ILE A O 1
ATOM 788 N N . ALA A 1 99 ? 5.691 12.512 -5.070 1.00 84.94 99 ALA A N 1
ATOM 789 C CA . ALA A 1 99 ? 4.470 12.374 -5.859 1.00 84.94 99 ALA A CA 1
ATOM 790 C C . ALA A 1 99 ? 3.353 13.323 -5.400 1.00 84.94 99 ALA A C 1
ATOM 792 O O . ALA A 1 99 ? 2.719 13.970 -6.234 1.00 84.94 99 ALA A O 1
ATOM 793 N N . GLY A 1 100 ? 3.185 13.495 -4.087 1.00 82.56 100 GLY A N 1
ATOM 794 C CA . GLY A 1 100 ? 2.217 14.412 -3.490 1.00 82.56 100 GLY A CA 1
ATOM 795 C C . GLY A 1 100 ? 2.376 15.865 -3.937 1.00 82.56 100 GLY A C 1
ATOM 796 O O . GLY A 1 100 ? 1.385 16.568 -4.119 1.00 82.56 100 GLY A O 1
ATOM 797 N N . ARG A 1 101 ? 3.614 16.315 -4.193 1.00 86.38 101 ARG A N 1
ATOM 798 C CA . ARG A 1 101 ? 3.901 17.680 -4.683 1.00 86.38 101 ARG A CA 1
ATOM 799 C C . ARG A 1 101 ? 3.361 17.954 -6.087 1.00 86.38 101 ARG A C 1
ATOM 801 O O . ARG A 1 101 ? 3.219 19.120 -6.446 1.00 86.38 101 ARG A O 1
ATOM 808 N N . TYR A 1 102 ? 3.089 16.909 -6.869 1.00 85.12 102 TYR A N 1
ATOM 809 C CA . TYR A 1 102 ? 2.574 17.018 -8.236 1.00 85.12 102 TYR A CA 1
ATOM 810 C C . TYR A 1 102 ? 1.066 16.763 -8.340 1.00 85.12 102 TYR A C 1
ATOM 812 O O . TYR A 1 102 ? 0.496 16.885 -9.425 1.00 85.12 102 TYR A O 1
ATOM 820 N N . LEU A 1 103 ? 0.401 16.434 -7.230 1.00 84.25 103 LEU A N 1
ATOM 821 C CA . LEU A 1 103 ? -1.052 16.313 -7.192 1.00 84.25 103 LEU A CA 1
ATOM 822 C C . LEU A 1 103 ? -1.721 17.688 -7.287 1.00 84.25 103 LEU A C 1
ATOM 824 O O . LEU A 1 103 ? -1.160 18.708 -6.893 1.00 84.25 103 LEU A O 1
ATOM 828 N N . SER A 1 104 ? -2.949 17.708 -7.804 1.00 76.31 104 SER A N 1
ATOM 829 C CA . SER A 1 104 ? -3.773 18.915 -7.891 1.00 76.31 104 SER A CA 1
ATOM 830 C C . SER A 1 104 ? -5.253 18.593 -7.672 1.00 76.31 104 SER A C 1
ATOM 832 O O . SER A 1 104 ? -5.679 17.449 -7.848 1.00 76.31 104 SER A O 1
ATOM 834 N N . GLY A 1 105 ? -6.037 19.605 -7.289 1.00 72.56 105 GLY A N 1
ATOM 835 C CA . GLY A 1 105 ? -7.479 19.474 -7.053 1.00 72.56 105 GLY A CA 1
ATOM 836 C C . GLY A 1 105 ? -7.822 18.656 -5.803 1.00 72.56 105 GLY A C 1
ATOM 837 O O . GLY A 1 105 ? -7.039 18.593 -4.860 1.00 72.56 105 GLY A O 1
ATOM 838 N N . GLU A 1 106 ? -8.983 18.001 -5.812 1.00 57.59 106 GLU A N 1
ATOM 839 C CA . GLU A 1 106 ? -9.537 17.244 -4.670 1.00 57.59 106 GLU A CA 1
ATOM 840 C C . GLU A 1 106 ? -8.619 16.107 -4.173 1.00 57.59 106 GLU A C 1
ATOM 842 O O . GLU A 1 106 ? -8.625 15.743 -2.995 1.00 57.59 106 GLU A O 1
ATOM 847 N N . VAL A 1 107 ? -7.768 15.565 -5.051 1.00 63.91 107 VAL A N 1
ATOM 848 C CA . VAL A 1 107 ? -6.785 14.531 -4.684 1.00 63.91 107 VAL A CA 1
ATOM 849 C C . VAL A 1 107 ? -5.649 15.115 -3.839 1.00 63.91 107 VAL A C 1
ATOM 851 O O . VAL A 1 107 ? -5.137 14.446 -2.950 1.00 63.91 107 VAL A O 1
ATOM 854 N N . GLN A 1 108 ? -5.262 16.373 -4.070 1.00 70.12 108 GLN A N 1
ATOM 855 C CA . GLN A 1 108 ? -4.252 17.050 -3.253 1.00 70.12 108 GLN A CA 1
ATOM 856 C C . GLN A 1 108 ? -4.784 17.357 -1.846 1.00 70.12 108 GLN A C 1
ATOM 858 O O . GLN A 1 108 ? -4.042 17.248 -0.873 1.00 70.12 108 GLN A O 1
ATOM 863 N N . GLU A 1 109 ? -6.065 17.715 -1.735 1.00 64.06 109 GLU A N 1
ATOM 864 C CA . GLU A 1 109 ? -6.714 18.031 -0.454 1.00 64.06 109 GLU A CA 1
ATOM 865 C C . GLU A 1 109 ? -6.813 16.802 0.458 1.00 64.06 109 GLU A C 1
ATOM 867 O O . GLU A 1 109 ? -6.628 16.906 1.670 1.00 64.06 109 GLU A O 1
ATOM 872 N N . SER A 1 110 ? -7.042 15.627 -0.133 1.00 66.25 110 SER A N 1
ATOM 873 C CA . SER A 1 110 ? -7.114 14.344 0.576 1.00 66.25 110 SER A CA 1
ATOM 874 C C . SER A 1 110 ? -5.762 13.628 0.707 1.00 66.25 110 SER A C 1
ATOM 876 O O . SER A 1 110 ? -5.616 12.743 1.552 1.00 66.25 110 SER A O 1
ATOM 878 N N . PHE A 1 111 ? -4.744 14.035 -0.063 1.00 70.25 111 PHE A N 1
ATOM 879 C CA . PHE A 1 111 ? -3.435 13.377 -0.101 1.00 70.25 111 PHE A CA 1
ATOM 880 C C . PHE A 1 111 ? -2.783 13.256 1.272 1.00 70.25 111 PHE A C 1
ATOM 882 O O . PHE A 1 111 ? -2.274 12.190 1.590 1.00 70.25 111 PHE A O 1
ATOM 889 N N . GLN A 1 112 ? -2.799 14.312 2.091 1.00 64.69 112 GLN A N 1
ATOM 890 C CA . GLN A 1 112 ? -2.124 14.283 3.391 1.00 64.69 112 GLN A CA 1
ATOM 891 C C . GLN A 1 112 ? -2.713 13.200 4.308 1.00 64.69 112 GLN A C 1
ATOM 893 O O . GLN A 1 112 ? -1.970 12.466 4.953 1.00 64.69 112 GLN A O 1
ATOM 898 N N . VAL A 1 113 ? -4.039 13.043 4.291 1.00 61.31 113 VAL A N 1
ATOM 899 C CA . VAL A 1 113 ? -4.751 12.020 5.072 1.00 61.31 113 VAL A CA 1
ATOM 900 C C . VAL A 1 113 ? -4.376 10.617 4.589 1.00 61.31 113 VAL A C 1
ATOM 902 O O . VAL A 1 113 ? -4.049 9.743 5.390 1.00 61.31 113 VAL A O 1
ATOM 905 N N . HIS A 1 114 ? -4.363 10.403 3.272 1.00 71.19 114 HIS A N 1
ATOM 906 C CA . HIS A 1 114 ? -3.983 9.122 2.674 1.00 71.19 114 HIS A CA 1
ATOM 907 C C . HIS A 1 114 ? -2.499 8.792 2.876 1.00 71.19 114 HIS A C 1
ATOM 909 O O . HIS A 1 114 ? -2.150 7.649 3.160 1.00 71.19 114 HIS A O 1
ATOM 915 N N . TYR A 1 115 ? -1.626 9.793 2.773 1.00 70.75 115 TYR A N 1
ATOM 916 C CA . TYR A 1 115 ? -0.195 9.685 3.026 1.00 70.75 115 TYR A CA 1
ATOM 917 C C . TYR A 1 115 ? 0.072 9.236 4.461 1.00 70.75 115 TYR A C 1
ATOM 919 O O . TYR A 1 115 ? 0.775 8.249 4.669 1.00 70.75 115 TYR A O 1
ATOM 927 N N . ASP A 1 116 ? -0.538 9.899 5.445 1.00 60.84 116 ASP A N 1
ATOM 928 C CA . ASP A 1 116 ? -0.372 9.542 6.853 1.00 60.84 116 ASP A CA 1
ATOM 929 C C . ASP A 1 116 ? -0.899 8.129 7.142 1.00 60.84 116 ASP A C 1
ATOM 931 O O . ASP A 1 116 ? -0.258 7.374 7.876 1.00 60.84 116 ASP A O 1
ATOM 935 N N . PHE A 1 117 ? -1.990 7.716 6.492 1.00 63.75 117 PHE A N 1
ATOM 936 C CA . PHE A 1 117 ? -2.499 6.350 6.607 1.00 63.75 117 PHE A CA 1
ATOM 937 C C . PHE A 1 117 ? -1.536 5.302 6.026 1.00 63.75 117 PHE A C 1
ATOM 939 O O . PHE A 1 117 ? -1.198 4.326 6.698 1.00 63.75 117 PHE A O 1
ATOM 946 N N . ILE A 1 118 ? -1.021 5.523 4.813 1.00 68.44 118 ILE A N 1
ATOM 947 C CA . ILE A 1 118 ? -0.039 4.630 4.177 1.00 68.44 118 ILE A CA 1
ATOM 948 C C . ILE A 1 118 ? 1.235 4.530 5.026 1.00 68.44 118 ILE A C 1
ATOM 950 O O . ILE A 1 118 ? 1.770 3.436 5.215 1.00 68.44 118 ILE A O 1
ATOM 954 N N . ARG A 1 119 ? 1.711 5.647 5.594 1.00 66.06 119 ARG A N 1
ATOM 955 C CA . ARG A 1 119 ? 2.866 5.639 6.505 1.00 66.06 119 ARG A CA 1
ATOM 956 C C . ARG A 1 119 ? 2.640 4.749 7.711 1.00 66.06 119 ARG A C 1
ATOM 958 O O . ARG A 1 119 ? 3.533 3.995 8.091 1.00 66.06 119 ARG A O 1
ATOM 965 N N . GLN A 1 120 ? 1.462 4.848 8.314 1.00 60.56 120 GLN A N 1
ATOM 966 C CA . GLN A 1 120 ? 1.122 4.077 9.500 1.00 60.56 120 GLN A CA 1
ATOM 967 C C . GLN A 1 120 ? 1.011 2.577 9.205 1.00 60.56 120 GLN A C 1
ATOM 969 O O . GLN A 1 120 ? 1.507 1.781 10.002 1.00 60.56 120 GLN A O 1
ATOM 974 N N . LEU A 1 121 ? 0.435 2.196 8.057 1.00 64.12 121 LEU A N 1
ATOM 975 C CA . LEU A 1 121 ? 0.400 0.802 7.597 1.00 64.12 121 LEU A CA 1
ATOM 976 C C . LEU A 1 121 ? 1.815 0.228 7.437 1.00 64.12 121 LEU A C 1
ATOM 978 O O . LEU A 1 121 ? 2.112 -0.858 7.933 1.00 64.12 121 LEU A O 1
ATOM 982 N N . LEU A 1 122 ? 2.712 0.985 6.800 1.00 65.19 122 LEU A N 1
ATOM 983 C CA . LEU A 1 122 ? 4.077 0.539 6.518 1.00 65.19 122 LEU A CA 1
ATOM 984 C C . LEU A 1 122 ? 4.983 0.495 7.762 1.00 65.19 122 LEU A C 1
ATOM 986 O O . LEU A 1 122 ? 5.869 -0.350 7.827 1.00 65.19 122 LEU A O 1
ATOM 990 N N . LEU A 1 123 ? 4.749 1.350 8.765 1.00 61.38 123 LEU A N 1
ATOM 991 C CA . LEU A 1 123 ? 5.503 1.369 10.030 1.00 61.38 123 LEU A CA 1
ATOM 992 C C . LEU A 1 123 ? 5.169 0.207 10.984 1.00 61.38 123 LEU A C 1
ATOM 994 O O . LEU A 1 123 ? 5.832 0.064 12.008 1.00 61.38 123 LEU A O 1
ATOM 998 N N . GLY A 1 124 ? 4.141 -0.605 10.708 1.00 50.88 124 GLY A N 1
ATOM 999 C CA . GLY A 1 124 ? 3.816 -1.788 11.518 1.00 50.88 124 GLY A CA 1
ATOM 1000 C C . GLY A 1 124 ? 3.380 -1.509 12.969 1.00 50.88 124 GLY A C 1
ATOM 1001 O O . GLY A 1 124 ? 3.326 -2.434 13.778 1.00 50.88 124 GLY A O 1
ATOM 1002 N N . ASN A 1 125 ? 3.042 -0.263 13.323 1.00 43.09 125 ASN A N 1
ATOM 1003 C CA . ASN A 1 125 ? 2.678 0.150 14.686 1.00 43.09 125 ASN A CA 1
ATOM 1004 C C . ASN A 1 125 ? 1.261 -0.302 15.111 1.00 43.09 125 ASN A C 1
ATOM 1006 O O . ASN A 1 125 ? 0.361 0.508 15.317 1.00 43.09 125 ASN A O 1
ATOM 1010 N N . GLN A 1 126 ? 1.054 -1.602 15.316 1.00 53.59 126 GLN A N 1
ATOM 1011 C CA . GLN A 1 126 ? -0.103 -2.146 16.043 1.00 53.59 126 GLN A CA 1
ATOM 1012 C C . GLN A 1 126 ? 0.254 -2.216 17.537 1.00 53.59 126 GLN A C 1
ATOM 1014 O O . GLN A 1 126 ? 1.091 -3.053 17.879 1.00 53.59 126 GLN A O 1
ATOM 1019 N N . PRO A 1 127 ? -0.251 -1.334 18.440 1.00 40.19 127 PRO A N 1
ATOM 1020 C CA . PRO A 1 127 ? -1.667 -1.233 18.846 1.00 40.19 127 PRO A CA 1
ATOM 1021 C C . PRO A 1 127 ? -2.181 0.201 19.149 1.00 40.19 127 PRO A C 1
ATOM 1023 O O . PRO A 1 127 ? -3.341 0.380 19.508 1.00 40.19 127 PRO A O 1
ATOM 1026 N N . GLN A 1 128 ? -1.352 1.239 19.002 1.00 41.03 128 GLN A N 1
ATOM 1027 C CA . GLN A 1 128 ? -1.755 2.647 19.205 1.00 41.03 128 GLN A CA 1
ATOM 1028 C C . GLN A 1 128 ? -2.568 3.179 18.010 1.00 41.03 128 GLN A C 1
ATOM 1030 O O . GLN A 1 128 ? -3.289 4.168 18.119 1.00 41.03 128 GLN A O 1
ATOM 1035 N N . LEU A 1 129 ? -2.514 2.450 16.890 1.00 41.25 129 LEU A N 1
ATOM 1036 C CA . LEU A 1 129 ? -3.302 2.656 15.681 1.00 41.25 129 LEU A CA 1
ATOM 1037 C C . LEU A 1 129 ? -4.816 2.565 15.916 1.00 41.25 129 LEU A C 1
ATOM 1039 O O . LEU A 1 129 ? -5.553 3.316 15.302 1.00 41.25 129 LEU A O 1
ATOM 1043 N N . ALA A 1 130 ? -5.309 1.756 16.856 1.00 42.56 130 ALA A N 1
ATOM 1044 C CA . ALA A 1 130 ? -6.736 1.790 17.195 1.00 42.56 130 ALA A CA 1
ATOM 1045 C C . ALA A 1 130 ? -7.147 3.098 17.897 1.00 42.56 130 ALA A C 1
ATOM 1047 O O . ALA A 1 130 ? -8.327 3.412 17.954 1.00 42.56 130 ALA A O 1
ATOM 1048 N N . GLN A 1 131 ? -6.193 3.857 18.438 1.00 38.41 131 GLN A N 1
ATOM 1049 C CA . GLN A 1 131 ? -6.449 5.048 19.245 1.00 38.41 131 GLN A CA 1
ATOM 1050 C C . GLN A 1 131 ? -6.278 6.328 18.421 1.00 38.41 131 GLN A C 1
ATOM 1052 O O . GLN A 1 131 ? -7.166 7.171 18.418 1.00 38.41 131 GLN A O 1
ATOM 1057 N N . THR A 1 132 ? -5.213 6.432 17.622 1.00 38.62 132 THR A N 1
ATOM 1058 C CA . THR A 1 132 ? -4.981 7.611 16.768 1.00 38.62 132 THR A CA 1
ATOM 1059 C C . THR A 1 132 ? -5.801 7.575 15.472 1.00 38.62 132 THR A C 1
ATOM 1061 O O . THR A 1 132 ? -6.208 8.619 14.975 1.00 38.62 132 THR A O 1
ATOM 1064 N N . LEU A 1 133 ? -6.123 6.391 14.935 1.00 39.50 133 LEU A N 1
ATOM 1065 C CA . LEU A 1 133 ? -6.999 6.258 13.762 1.00 39.50 133 LEU A CA 1
ATOM 1066 C C . LEU A 1 133 ? -8.470 6.572 14.103 1.00 39.50 133 LEU A C 1
ATOM 1068 O O . LEU A 1 133 ? -9.204 7.101 13.272 1.00 39.50 133 LEU A O 1
ATOM 1072 N N . VAL A 1 134 ? -8.869 6.307 15.351 1.00 44.22 134 VAL A N 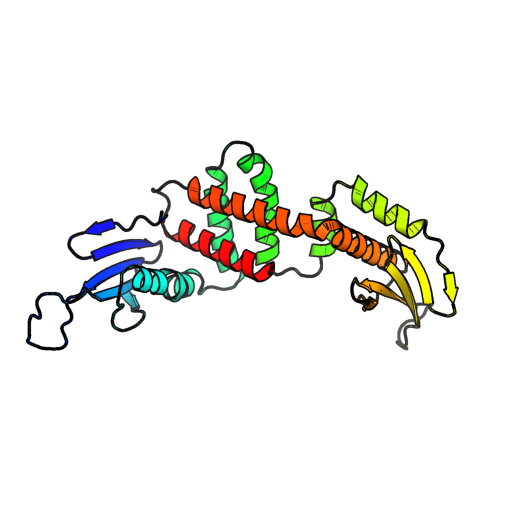1
ATOM 1073 C CA . VAL A 1 134 ? -10.131 6.768 15.952 1.00 44.22 134 VAL A CA 1
ATOM 1074 C C . VAL A 1 134 ? -10.143 8.293 16.065 1.00 44.22 134 VAL A C 1
ATOM 1076 O O . VAL A 1 134 ? -11.108 8.921 15.658 1.00 44.22 134 VAL A O 1
ATOM 1079 N N . GLU A 1 135 ? -9.052 8.909 16.514 1.00 43.84 135 GLU A N 1
ATOM 1080 C CA . GLU A 1 135 ? -8.974 10.369 16.666 1.00 43.84 135 GLU A CA 1
ATOM 1081 C C . GLU A 1 135 ? -8.899 11.136 15.331 1.00 43.84 135 GLU A C 1
ATOM 1083 O O . GLU A 1 135 ? -9.378 12.264 15.253 1.00 43.84 135 GLU A O 1
ATOM 1088 N N . VAL A 1 136 ? -8.317 10.549 14.277 1.00 39.91 136 VAL A N 1
ATOM 1089 C CA . VAL A 1 136 ? -8.030 11.258 13.011 1.00 39.91 136 VAL A CA 1
ATOM 1090 C C . VAL A 1 136 ? -9.058 10.983 11.902 1.00 39.91 136 VAL A C 1
ATOM 1092 O O . VAL A 1 136 ? -9.290 11.863 11.076 1.00 39.91 136 VAL A O 1
ATOM 1095 N N . LEU A 1 137 ? -9.700 9.804 11.861 1.00 42.31 137 LEU A N 1
ATOM 1096 C CA . LEU A 1 137 ? -10.631 9.432 10.774 1.00 42.31 137 LEU A CA 1
ATOM 1097 C C . LEU A 1 137 ? -12.119 9.532 11.137 1.00 42.31 137 LEU A C 1
ATOM 1099 O O . LEU A 1 137 ? -12.979 9.219 10.313 1.00 42.31 137 LEU A O 1
ATOM 1103 N N . GLN A 1 138 ? -12.454 9.974 12.345 1.00 49.94 138 GLN A N 1
ATOM 1104 C CA . GLN A 1 138 ? -13.840 10.132 12.761 1.00 49.94 138 GLN A CA 1
ATOM 1105 C C . GLN A 1 138 ? -14.307 11.564 12.513 1.00 49.94 138 GLN A C 1
ATOM 1107 O O . GLN A 1 138 ? -13.736 12.524 13.021 1.00 49.94 138 GLN A O 1
ATOM 1112 N N . SER A 1 139 ? -15.464 11.720 11.866 1.00 50.25 139 SER A N 1
ATOM 1113 C CA . SER A 1 139 ? -16.389 12.719 12.394 1.00 50.25 139 SER A CA 1
ATOM 1114 C C . SER A 1 139 ? -16.594 12.337 13.867 1.00 50.25 139 SER A C 1
ATOM 1116 O O . SER A 1 139 ? -17.267 11.330 14.118 1.00 50.25 139 SER A O 1
ATOM 1118 N N . GLU A 1 140 ? -15.977 13.053 14.818 1.00 54.28 140 GLU A N 1
ATOM 1119 C CA . GLU A 1 140 ? -16.081 12.790 16.270 1.00 54.28 140 GLU A CA 1
ATOM 1120 C C . GLU A 1 140 ? -17.528 12.448 16.663 1.00 54.28 140 GLU A C 1
ATOM 1122 O O . GLU A 1 140 ? -17.793 11.575 17.479 1.00 54.28 140 GLU A O 1
ATOM 1127 N N . GLU A 1 141 ? -18.489 13.067 15.980 1.00 58.47 141 GLU A N 1
ATOM 1128 C CA . GLU A 1 141 ? -19.919 12.886 16.158 1.00 58.47 141 GLU A CA 1
ATOM 1129 C C . GLU A 1 141 ? -20.435 11.441 16.000 1.00 58.47 141 GLU A C 1
ATOM 1131 O O . GLU A 1 141 ? -21.276 11.035 16.797 1.00 58.47 141 GLU A O 1
ATOM 1136 N N . ASN A 1 142 ? -19.951 10.642 15.038 1.00 62.72 142 ASN A N 1
ATOM 1137 C CA . ASN A 1 142 ? -20.502 9.303 14.756 1.00 62.72 142 ASN A CA 1
ATOM 1138 C C . ASN A 1 142 ? -19.985 8.225 15.716 1.00 62.72 142 ASN A C 1
ATOM 1140 O O . ASN A 1 142 ? -20.770 7.407 16.203 1.00 62.72 142 ASN A O 1
ATOM 1144 N N . PHE A 1 143 ? -18.690 8.238 16.033 1.00 66.75 143 PHE A N 1
ATOM 1145 C CA . PHE A 1 143 ? -18.147 7.352 17.061 1.00 66.75 143 PHE A CA 1
ATOM 1146 C C . PHE A 1 143 ? -18.623 7.764 18.445 1.00 66.75 143 PHE A C 1
ATOM 1148 O O . PHE A 1 143 ? -19.114 6.913 19.179 1.00 66.75 143 PHE A O 1
ATOM 1155 N N . GLU A 1 144 ? -18.593 9.059 18.785 1.00 72.12 144 GLU A N 1
ATOM 1156 C CA . GLU A 1 144 ? -19.138 9.516 20.065 1.00 72.12 144 GLU A CA 1
ATOM 1157 C C . GLU A 1 144 ? -20.635 9.240 20.173 1.00 72.12 144 GLU A C 1
ATOM 1159 O O . GLU A 1 144 ? -21.149 9.066 21.275 1.00 72.12 144 GLU A O 1
ATOM 1164 N N . LYS A 1 145 ? -21.367 9.178 19.056 1.00 77.06 145 LYS A N 1
ATOM 1165 C CA . LYS A 1 145 ? -22.758 8.719 19.046 1.00 77.06 145 LYS A CA 1
ATOM 1166 C C . LYS A 1 145 ? -22.858 7.230 19.376 1.00 77.06 145 LYS A C 1
ATOM 1168 O O . LYS A 1 145 ? -23.622 6.891 20.270 1.00 77.06 145 LYS A O 1
ATOM 1173 N N . ILE A 1 146 ? -22.076 6.356 18.738 1.00 77.31 146 ILE A N 1
ATOM 1174 C CA . ILE A 1 146 ? -22.081 4.906 19.024 1.00 77.31 146 ILE A CA 1
ATOM 1175 C C . ILE A 1 146 ? -21.591 4.607 20.446 1.00 77.31 146 ILE A C 1
ATOM 1177 O O . ILE A 1 146 ? -22.182 3.793 21.149 1.00 77.31 146 ILE A O 1
ATOM 1181 N N . HIS A 1 147 ? -20.552 5.294 20.911 1.00 79.94 147 HIS A N 1
ATOM 1182 C CA . HIS A 1 147 ? -20.038 5.162 22.268 1.00 79.94 147 HIS A CA 1
ATOM 1183 C C . HIS A 1 147 ? -21.060 5.651 23.308 1.00 79.94 147 HIS A C 1
ATOM 1185 O O . HIS A 1 147 ? -21.277 4.982 24.320 1.00 79.94 147 HIS A O 1
ATOM 1191 N N . ARG A 1 148 ? -21.768 6.762 23.038 1.00 82.75 148 ARG A N 1
ATOM 1192 C CA . ARG A 1 148 ? -22.922 7.190 23.850 1.00 82.75 148 ARG A CA 1
ATOM 1193 C C . ARG A 1 148 ? -24.060 6.172 23.821 1.00 82.75 148 ARG A C 1
ATOM 1195 O O . ARG A 1 148 ? -24.633 5.908 24.874 1.00 82.75 148 ARG A O 1
ATOM 1202 N N . GLU A 1 149 ? -24.368 5.594 22.660 1.00 84.06 149 GLU A N 1
ATOM 1203 C CA . GLU A 1 149 ? -25.369 4.530 22.526 1.00 84.06 149 GLU A CA 1
ATOM 1204 C C . GLU A 1 149 ? -24.994 3.332 23.411 1.00 84.06 149 GLU A C 1
ATOM 1206 O O . GLU A 1 149 ? -25.829 2.907 24.206 1.00 84.06 149 GLU A O 1
ATOM 1211 N N . ILE A 1 150 ? -23.736 2.873 23.380 1.00 83.56 150 ILE A N 1
ATOM 1212 C CA . ILE A 1 150 ? -23.249 1.747 24.197 1.00 83.56 150 ILE A CA 1
ATOM 1213 C C . ILE A 1 150 ? -23.325 2.026 25.697 1.00 83.56 150 ILE A C 1
ATOM 1215 O O . ILE A 1 150 ? -23.839 1.197 26.449 1.00 83.56 150 ILE A O 1
ATOM 1219 N N . ARG A 1 151 ? -22.894 3.211 26.138 1.00 83.94 151 ARG A N 1
ATOM 1220 C CA . ARG A 1 151 ? -23.020 3.635 27.545 1.00 83.94 151 ARG A CA 1
ATOM 1221 C C . ARG A 1 151 ? -24.468 3.728 28.014 1.00 83.94 151 ARG A C 1
ATOM 1223 O O . ARG A 1 151 ? -24.750 3.595 29.200 1.00 83.94 151 ARG A O 1
ATOM 1230 N N . SER A 1 152 ? -25.383 4.000 27.086 1.00 86.12 152 SER A N 1
ATOM 1231 C CA . SER A 1 152 ? -26.816 4.088 27.364 1.00 86.12 152 SER A CA 1
ATOM 1232 C C . SER A 1 152 ? -27.544 2.743 27.287 1.00 86.12 152 SER A C 1
ATOM 1234 O O . SER A 1 152 ? -28.751 2.699 27.533 1.00 86.12 152 SER A O 1
ATOM 1236 N N . LEU A 1 153 ? -26.847 1.651 26.945 1.00 88.44 153 LEU A N 1
ATOM 1237 C CA . LEU A 1 153 ? -27.462 0.331 26.879 1.00 88.44 153 LEU A CA 1
ATOM 1238 C C . LEU A 1 153 ? -27.913 -0.136 28.262 1.00 88.44 153 LEU A C 1
ATOM 1240 O O . LEU A 1 153 ? -27.266 0.088 29.285 1.00 88.44 153 LEU A O 1
ATOM 1244 N N . ASN A 1 154 ? -29.027 -0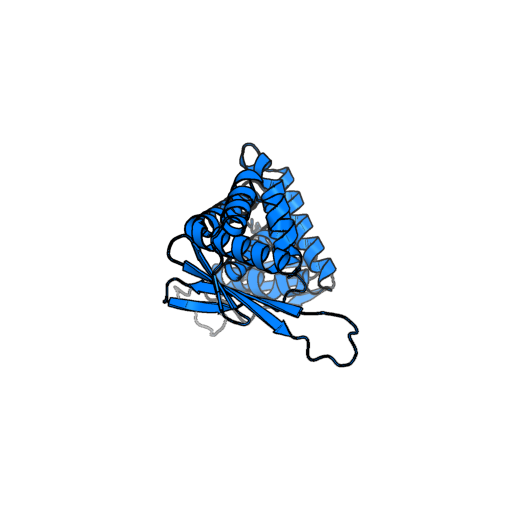.864 28.274 1.00 89.75 154 ASN A N 1
ATOM 1245 C CA . ASN A 1 154 ? -29.514 -1.540 29.468 1.00 89.75 154 ASN A CA 1
ATOM 1246 C C . ASN A 1 154 ? -28.690 -2.812 29.708 1.00 89.75 154 ASN A C 1
ATOM 1248 O O . ASN A 1 154 ? -29.108 -3.908 29.333 1.00 89.75 154 ASN A O 1
ATOM 1252 N N . TRP A 1 155 ? -27.514 -2.651 30.313 1.00 91.88 155 TRP A N 1
ATOM 1253 C CA . TRP A 1 155 ? -26.643 -3.756 30.701 1.00 91.88 155 TRP A CA 1
ATOM 1254 C C . TRP A 1 155 ? -27.299 -4.618 31.785 1.00 91.88 155 TRP A C 1
ATOM 1256 O O . TRP A 1 155 ? -27.601 -4.156 32.886 1.00 91.88 155 TRP A O 1
ATOM 1266 N N . MET A 1 156 ? -27.513 -5.894 31.476 1.00 92.25 156 MET A N 1
ATOM 1267 C CA . MET A 1 156 ? -27.980 -6.901 32.420 1.00 92.25 156 MET A CA 1
ATOM 1268 C C . MET A 1 156 ? -26.780 -7.620 33.028 1.00 92.25 156 MET A C 1
ATOM 1270 O O . MET A 1 156 ? -26.015 -8.273 32.322 1.00 92.25 156 MET A O 1
ATOM 1274 N N . GLN A 1 157 ? -26.630 -7.524 34.347 1.00 91.56 157 GLN A N 1
ATOM 1275 C CA . GLN A 1 157 ? -25.572 -8.219 35.072 1.00 91.56 157 GLN A CA 1
ATOM 1276 C C . GLN A 1 157 ? -26.038 -9.606 35.531 1.00 91.56 157 GLN A C 1
ATOM 1278 O O . GLN A 1 157 ? -27.050 -9.739 36.222 1.00 91.56 157 GLN A O 1
ATOM 1283 N N . GLN A 1 158 ? -25.257 -10.634 35.205 1.00 89.56 158 GLN A N 1
ATOM 1284 C CA . GLN A 1 158 ? -25.400 -11.994 35.719 1.00 89.56 158 GLN A CA 1
ATOM 1285 C C . GLN A 1 158 ? -24.037 -12.507 36.192 1.00 89.56 158 GLN A C 1
ATOM 1287 O O . GLN A 1 158 ? -23.198 -12.927 35.400 1.00 89.56 158 GLN A O 1
ATOM 1292 N N . GLY A 1 159 ? -23.812 -12.473 37.507 1.00 88.06 159 GLY A N 1
ATOM 1293 C CA . GLY A 1 159 ? -22.524 -12.855 38.086 1.00 88.06 159 GLY A CA 1
ATOM 1294 C C . GLY A 1 159 ? -21.415 -11.881 37.685 1.00 88.06 159 GLY A C 1
ATOM 1295 O O . GLY A 1 159 ? -21.498 -10.692 37.989 1.00 88.06 159 GLY A O 1
ATOM 1296 N N . ASP A 1 160 ? -20.385 -12.406 37.031 1.00 88.88 160 ASP A N 1
ATOM 1297 C CA . ASP A 1 160 ? -19.231 -11.679 36.499 1.00 88.88 160 ASP A CA 1
ATOM 1298 C C . ASP A 1 160 ? -19.416 -11.241 35.038 1.00 88.88 160 ASP A C 1
ATOM 1300 O O . ASP A 1 160 ? -18.476 -10.765 34.411 1.00 88.88 160 ASP A O 1
ATOM 1304 N N . VAL A 1 161 ? -20.616 -11.386 34.477 1.00 90.81 161 VAL A N 1
ATOM 1305 C CA . VAL A 1 161 ? -20.902 -11.051 33.082 1.00 90.81 161 VAL A CA 1
ATOM 1306 C C . VAL A 1 161 ? -21.937 -9.935 33.006 1.00 90.81 161 VAL A C 1
ATOM 1308 O O . VAL A 1 161 ? -23.011 -10.025 33.601 1.00 90.81 161 VAL A O 1
ATOM 1311 N N . TYR A 1 162 ? -21.623 -8.896 32.240 1.00 94.00 162 TYR A N 1
ATOM 1312 C CA . TYR A 1 162 ? -22.530 -7.819 31.859 1.00 94.00 162 TYR A CA 1
ATOM 1313 C C . TYR A 1 162 ? -22.900 -8.024 30.392 1.00 94.00 162 TYR A C 1
ATOM 1315 O O . TYR A 1 162 ? -22.005 -8.114 29.556 1.00 94.00 162 TYR A O 1
ATOM 1323 N N . ALA A 1 163 ? -24.189 -8.118 30.072 1.00 94.06 163 ALA A N 1
ATOM 1324 C CA . ALA A 1 163 ? -24.658 -8.347 28.707 1.00 94.06 163 ALA A CA 1
ATOM 1325 C C . ALA A 1 163 ? -25.673 -7.287 28.268 1.00 94.06 163 ALA A C 1
ATOM 1327 O O . ALA A 1 163 ? -26.525 -6.862 29.051 1.00 94.06 163 ALA A O 1
ATOM 1328 N N . ALA A 1 164 ? -25.604 -6.873 27.010 1.00 93.81 164 ALA A N 1
ATOM 1329 C CA . ALA A 1 164 ? -26.534 -5.946 26.380 1.00 93.81 164 ALA A CA 1
ATOM 1330 C C . ALA A 1 164 ? -26.761 -6.339 24.915 1.00 93.81 164 ALA A C 1
ATOM 1332 O O . ALA A 1 164 ? -26.027 -7.144 24.359 1.00 93.81 164 ALA A O 1
ATOM 1333 N N . ASN A 1 165 ? -27.780 -5.769 24.274 1.00 90.19 165 ASN A N 1
ATOM 1334 C CA . ASN A 1 165 ? -28.039 -5.983 22.849 1.00 90.19 165 ASN A CA 1
ATOM 1335 C C . ASN A 1 165 ? -27.950 -4.663 22.091 1.00 90.19 165 ASN A C 1
ATOM 1337 O O . ASN A 1 165 ? -28.547 -3.669 22.510 1.00 90.19 165 ASN A O 1
ATOM 1341 N N . MET A 1 166 ? -27.265 -4.671 20.950 1.00 83.81 166 MET A N 1
ATOM 1342 C CA . MET A 1 166 ? -27.134 -3.513 20.071 1.00 83.81 166 MET A CA 1
ATOM 1343 C C . MET A 1 166 ? -27.163 -3.954 18.606 1.00 83.81 166 MET A C 1
ATOM 1345 O O . MET A 1 166 ? -26.340 -4.749 18.179 1.00 83.81 166 MET A O 1
ATOM 1349 N N . ASN A 1 167 ? -28.101 -3.413 17.819 1.00 75.75 167 ASN A N 1
ATOM 1350 C CA . ASN A 1 167 ? -28.216 -3.659 16.370 1.00 75.75 167 ASN A CA 1
ATOM 1351 C C . ASN A 1 167 ? -28.139 -5.145 15.967 1.00 75.75 167 ASN A C 1
ATOM 1353 O O . ASN A 1 167 ? -27.457 -5.475 15.012 1.00 75.75 167 ASN A O 1
ATOM 1357 N N . GLN A 1 168 ? -28.866 -6.020 16.672 1.00 79.25 168 GLN A N 1
ATOM 1358 C CA . GLN A 1 168 ? -28.897 -7.480 16.447 1.00 79.25 168 GLN A CA 1
ATOM 1359 C C . GLN A 1 168 ? -27.641 -8.260 16.881 1.00 79.25 168 GLN A C 1
ATOM 1361 O O . GLN A 1 168 ? -27.631 -9.480 16.714 1.00 79.25 168 GLN A O 1
ATOM 1366 N N . HIS A 1 169 ? -26.659 -7.594 17.495 1.00 82.81 169 HIS A N 1
ATOM 1367 C CA . HIS A 1 169 ? -25.505 -8.223 18.135 1.00 82.81 169 HIS A CA 1
ATOM 1368 C C . HIS A 1 169 ? -25.674 -8.240 19.658 1.00 82.81 169 HIS A C 1
ATOM 1370 O O . HIS A 1 169 ? -26.061 -7.233 20.269 1.00 82.81 169 HIS A O 1
ATOM 1376 N N . GLU A 1 170 ? -25.350 -9.374 20.277 1.00 91.62 170 GLU A N 1
ATOM 1377 C CA . GLU A 1 170 ? -25.149 -9.456 21.721 1.00 91.62 170 GLU A CA 1
ATOM 1378 C C . GLU A 1 170 ? -23.769 -8.885 22.067 1.00 91.62 170 GLU A C 1
ATOM 1380 O O . GLU A 1 170 ? -22.761 -9.262 21.474 1.00 91.62 170 GLU A O 1
ATOM 1385 N N . LEU A 1 171 ? -23.720 -7.954 23.017 1.00 92.12 171 LEU A N 1
ATOM 1386 C CA . LEU A 1 171 ? -22.496 -7.385 23.570 1.00 92.12 171 LEU A CA 1
ATOM 1387 C C . LEU A 1 171 ? -22.306 -7.906 24.986 1.00 92.12 171 LEU A C 1
ATOM 1389 O O . LEU A 1 171 ? -23.251 -7.943 25.773 1.00 92.12 171 LEU A O 1
ATOM 1393 N N . VAL A 1 172 ? -21.075 -8.260 25.329 1.00 93.62 172 VAL A N 1
ATOM 1394 C CA . VAL A 1 172 ? -20.725 -8.852 26.615 1.00 93.62 172 VAL A CA 1
ATOM 1395 C C . VAL A 1 172 ? -19.469 -8.191 27.169 1.00 93.62 172 VAL A C 1
ATOM 1397 O O . VAL A 1 172 ? -18.507 -7.970 26.444 1.00 93.62 172 VAL A O 1
ATOM 1400 N N . ILE A 1 173 ? -19.434 -7.927 28.470 1.00 91.06 173 ILE A N 1
ATOM 1401 C CA . ILE A 1 173 ? -18.219 -7.588 29.212 1.00 91.06 173 ILE A CA 1
ATOM 1402 C C . ILE A 1 173 ? -18.097 -8.579 30.368 1.00 91.06 173 ILE A C 1
ATOM 1404 O O . ILE A 1 173 ? -19.006 -8.700 31.187 1.00 91.06 173 ILE A O 1
ATOM 1408 N N . LYS A 1 174 ? -16.987 -9.317 30.432 1.00 91.19 174 LYS A N 1
ATOM 1409 C CA . LYS A 1 174 ? -16.701 -10.279 31.507 1.00 91.19 174 LYS A CA 1
ATOM 1410 C C . LYS A 1 174 ? -15.699 -9.696 32.491 1.00 91.19 174 LYS A C 1
ATOM 1412 O O . LYS A 1 174 ? -14.591 -9.352 32.101 1.00 91.19 174 LYS A O 1
ATOM 1417 N N . GLU A 1 175 ? -16.064 -9.631 33.759 1.00 89.44 175 GLU A N 1
ATOM 1418 C CA . GLU A 1 175 ? -15.214 -9.202 34.863 1.00 89.44 175 GLU A CA 1
ATOM 1419 C C . GLU A 1 175 ? -14.344 -10.365 35.348 1.00 89.44 175 GLU A C 1
ATOM 1421 O O . GLU A 1 175 ? -14.823 -11.374 35.858 1.00 89.44 175 GLU A O 1
ATOM 1426 N N . ILE A 1 176 ? -13.031 -10.232 35.224 1.00 82.56 176 ILE A N 1
ATOM 1427 C CA . ILE A 1 176 ? -12.077 -11.246 35.658 1.00 82.56 176 ILE A CA 1
ATOM 1428 C C . ILE A 1 176 ? -11.387 -10.757 36.916 1.00 82.56 176 ILE A C 1
ATOM 1430 O O . ILE A 1 176 ? -10.717 -9.729 36.939 1.00 82.56 176 ILE A O 1
ATOM 1434 N N . ARG A 1 177 ? -11.498 -11.534 37.993 1.00 74.69 177 ARG A N 1
ATOM 1435 C CA . ARG A 1 177 ? -10.680 -11.297 39.184 1.00 74.69 177 ARG A CA 1
ATOM 1436 C C . ARG A 1 177 ? -9.220 -11.545 38.846 1.00 74.69 177 ARG A C 1
ATOM 1438 O O . ARG A 1 177 ? -8.849 -12.682 38.544 1.00 74.69 177 ARG A O 1
ATOM 1445 N N . ASN A 1 178 ? -8.400 -10.505 38.965 1.00 61.88 178 ASN A N 1
ATOM 1446 C CA . ASN A 1 178 ? -6.965 -10.636 38.796 1.00 61.88 178 ASN A CA 1
ATOM 1447 C C . ASN A 1 178 ? -6.433 -11.648 39.822 1.00 61.88 178 ASN A C 1
ATOM 1449 O O . ASN A 1 178 ? -6.564 -11.473 41.035 1.00 61.88 178 ASN A O 1
ATOM 1453 N N . LYS A 1 179 ? -5.880 -12.757 39.322 1.00 57.28 179 LYS A N 1
ATOM 1454 C CA . LYS A 1 179 ? -5.303 -13.827 40.149 1.00 57.28 179 LYS A CA 1
ATOM 1455 C C . LYS A 1 179 ? -3.865 -13.520 40.565 1.00 57.28 179 LYS A C 1
ATOM 1457 O O . LYS A 1 179 ? -3.245 -14.361 41.211 1.00 57.28 179 LYS A O 1
ATOM 1462 N N . ASN A 1 180 ? -3.320 -12.363 40.182 1.00 54.38 180 ASN A N 1
ATOM 1463 C CA . ASN A 1 180 ? -1.951 -11.988 40.492 1.00 54.38 180 ASN A CA 1
ATOM 1464 C C . ASN A 1 180 ? -1.805 -11.672 41.996 1.00 54.38 180 ASN A C 1
ATOM 1466 O O . ASN A 1 180 ? -2.330 -10.657 42.460 1.00 54.38 180 ASN A O 1
ATOM 1470 N N . PRO A 1 181 ? -1.068 -12.499 42.764 1.00 53.78 181 PRO A N 1
ATOM 1471 C CA . PRO A 1 181 ? -0.914 -12.318 44.208 1.00 53.78 181 PRO A CA 1
ATOM 1472 C C . PRO A 1 181 ? -0.121 -11.055 44.588 1.00 53.78 181 PRO A C 1
ATOM 1474 O O . PRO A 1 181 ? -0.063 -10.711 45.766 1.00 53.78 181 PRO A O 1
ATOM 1477 N N . TRP A 1 182 ? 0.483 -10.363 43.616 1.00 50.81 182 TRP A N 1
ATOM 1478 C CA . TRP A 1 182 ? 1.303 -9.168 43.827 1.00 50.81 182 TRP A CA 1
ATOM 1479 C C . TRP A 1 182 ? 0.531 -7.846 43.680 1.00 50.81 182 TRP A C 1
ATOM 1481 O O . TRP A 1 182 ? 1.108 -6.782 43.900 1.00 50.81 182 TRP A O 1
ATOM 1491 N N . VAL A 1 183 ? -0.761 -7.886 43.331 1.00 49.12 183 VAL A N 1
ATOM 1492 C CA . VAL A 1 183 ? -1.600 -6.688 43.162 1.00 49.12 183 VAL A CA 1
ATOM 1493 C C . VAL A 1 183 ? -2.496 -6.501 44.392 1.00 49.12 183 VAL A C 1
ATOM 1495 O O . VAL A 1 183 ? -3.412 -7.281 44.636 1.00 49.12 183 VAL A O 1
ATOM 1498 N N . ILE A 1 184 ? -2.231 -5.459 45.187 1.00 42.16 184 ILE A N 1
ATOM 1499 C CA . ILE A 1 184 ? -3.014 -5.114 46.385 1.00 42.16 184 ILE A CA 1
ATOM 1500 C C . ILE A 1 184 ? -4.104 -4.101 45.996 1.00 42.16 184 ILE A C 1
ATOM 1502 O O . ILE A 1 184 ? -3.814 -2.931 45.763 1.00 42.16 184 ILE A O 1
ATOM 1506 N N . GLY A 1 185 ? -5.362 -4.551 45.932 1.00 50.38 185 GLY A N 1
ATOM 1507 C CA . GLY A 1 185 ? -6.541 -3.739 45.589 1.00 50.38 185 GLY A CA 1
ATOM 1508 C C . GLY A 1 185 ? -7.579 -4.535 44.786 1.00 50.38 185 GLY A C 1
ATOM 1509 O O . GLY A 1 185 ? -7.295 -5.646 44.345 1.00 50.38 185 GLY A O 1
ATOM 1510 N N . ARG A 1 186 ? -8.794 -3.997 44.589 1.00 50.44 186 ARG A N 1
ATOM 1511 C CA . ARG A 1 186 ? -9.790 -4.576 43.660 1.00 50.44 186 ARG A CA 1
ATOM 1512 C C . ARG A 1 186 ? -9.327 -4.345 42.213 1.00 50.44 186 ARG A C 1
ATOM 1514 O O . ARG A 1 186 ? -9.828 -3.447 41.551 1.00 50.44 186 ARG A O 1
ATOM 1521 N N . ALA A 1 187 ? -8.347 -5.109 41.743 1.00 58.31 187 ALA A N 1
ATOM 1522 C CA . ALA A 1 187 ? -7.967 -5.116 40.337 1.00 58.31 187 ALA A CA 1
ATOM 1523 C C . ALA A 1 187 ? -8.802 -6.191 39.637 1.00 58.31 187 ALA A C 1
ATOM 1525 O O . ALA A 1 187 ? -8.433 -7.361 39.615 1.00 58.31 187 ALA A O 1
ATOM 1526 N N . PHE A 1 188 ? -9.987 -5.820 39.168 1.00 67.81 188 PHE A N 1
ATOM 1527 C CA . PHE A 1 188 ? -10.707 -6.633 38.195 1.00 67.81 188 PHE A CA 1
ATOM 1528 C C . PHE A 1 188 ? -10.211 -6.235 36.804 1.00 67.81 188 PHE A C 1
ATOM 1530 O O . PHE A 1 188 ? -10.002 -5.049 36.559 1.00 67.81 188 PHE A O 1
ATOM 1537 N N . GLY A 1 189 ? -9.978 -7.212 35.937 1.00 77.62 189 GLY A N 1
ATOM 1538 C CA . GLY A 1 189 ? -9.849 -6.998 34.500 1.00 77.62 189 GLY A CA 1
ATOM 1539 C C . GLY A 1 189 ? -11.206 -7.172 33.826 1.00 77.62 189 GLY A C 1
ATOM 1540 O O . GLY A 1 189 ? -12.117 -7.766 34.405 1.00 77.62 189 GLY A O 1
ATOM 1541 N N . TYR A 1 190 ? -11.350 -6.676 32.605 1.00 80.00 190 TYR A N 1
ATOM 1542 C CA . TYR A 1 190 ? -12.590 -6.766 31.840 1.00 80.00 190 TYR A CA 1
ATOM 1543 C C . TYR A 1 190 ? -12.304 -7.293 30.440 1.00 80.00 190 TYR A C 1
ATOM 1545 O O . TYR A 1 190 ? -11.504 -6.713 29.718 1.00 80.00 190 TYR A O 1
ATOM 1553 N N . ILE A 1 191 ? -12.954 -8.381 30.036 1.00 82.00 191 ILE A N 1
ATOM 1554 C CA . ILE A 1 191 ? -12.871 -8.901 28.668 1.00 82.00 191 ILE A CA 1
ATOM 1555 C C . ILE A 1 191 ? -14.159 -8.528 27.929 1.00 82.00 191 ILE A C 1
ATOM 1557 O O . ILE A 1 191 ? -15.200 -9.133 28.212 1.00 82.00 191 ILE A O 1
ATOM 1561 N N . PRO A 1 192 ? -14.125 -7.556 27.000 1.00 81.88 192 PRO A N 1
ATOM 1562 C CA . PRO A 1 192 ? -15.254 -7.283 26.126 1.00 81.88 192 PRO A CA 1
ATOM 1563 C C . PRO A 1 192 ? -15.413 -8.392 25.081 1.00 81.88 192 PRO A C 1
ATOM 1565 O O . PRO A 1 192 ? -14.452 -9.058 24.701 1.00 81.88 192 PRO A O 1
ATOM 1568 N N . GLY A 1 193 ? -16.621 -8.569 24.569 1.00 84.69 193 GLY A N 1
ATOM 1569 C CA . GLY A 1 193 ? -16.898 -9.410 23.419 1.00 84.69 193 GLY A CA 1
ATOM 1570 C C . GLY A 1 193 ? -18.224 -9.063 22.763 1.00 84.69 193 GLY A C 1
ATOM 1571 O O . GLY A 1 193 ? -19.090 -8.450 23.383 1.00 84.69 193 GLY A O 1
ATOM 1572 N N . TYR A 1 194 ? -18.377 -9.451 21.505 1.00 87.94 194 TYR A N 1
ATOM 1573 C CA . TYR A 1 194 ? -19.603 -9.255 20.742 1.00 87.94 194 TYR A CA 1
ATOM 1574 C C . TYR A 1 194 ? -19.927 -10.497 19.907 1.00 87.94 194 TYR A C 1
ATOM 1576 O O . TYR A 1 194 ? -19.033 -11.271 19.569 1.00 87.94 194 TYR A O 1
ATOM 1584 N N . GLU A 1 195 ? -21.200 -10.683 19.580 1.00 89.19 195 GLU A N 1
ATOM 1585 C CA . GLU A 1 195 ? -21.671 -11.718 18.660 1.00 89.19 195 GLU A CA 1
ATOM 1586 C C . GLU A 1 195 ? -21.466 -11.263 17.206 1.00 89.19 195 GLU A C 1
ATOM 1588 O O . GLU A 1 195 ? -21.968 -10.207 16.827 1.00 89.19 195 GLU A O 1
ATOM 1593 N N . ASN A 1 196 ? -20.741 -12.026 16.386 1.00 78.38 196 ASN A N 1
ATOM 1594 C CA . ASN A 1 196 ? -20.554 -11.732 14.960 1.00 78.38 196 ASN A CA 1
ATOM 1595 C C . ASN A 1 196 ? -21.767 -12.173 14.102 1.00 78.38 196 ASN A C 1
ATOM 1597 O O . ASN A 1 196 ? -22.744 -12.730 14.608 1.00 78.38 196 ASN A O 1
ATOM 1601 N N . ASP A 1 197 ? -21.704 -11.950 12.786 1.00 76.44 197 ASP A N 1
ATOM 1602 C CA . ASP A 1 197 ? -22.782 -12.314 11.847 1.00 76.44 197 ASP A CA 1
ATOM 1603 C C . ASP A 1 197 ? -23.051 -13.829 11.773 1.00 76.44 197 ASP A C 1
ATOM 1605 O O . ASP A 1 197 ? -24.161 -14.257 11.450 1.00 76.44 197 ASP A O 1
ATOM 1609 N N . GLU A 1 198 ? -22.059 -14.648 12.130 1.00 79.19 198 GLU A N 1
ATOM 1610 C CA . GLU A 1 198 ? -22.144 -16.112 12.183 1.00 79.19 198 GLU A CA 1
ATOM 1611 C C . GLU A 1 198 ? -22.713 -16.637 13.514 1.00 79.19 198 GLU A C 1
ATOM 1613 O O . GLU A 1 198 ? -22.823 -17.849 13.700 1.00 79.19 198 GLU A O 1
ATOM 1618 N N . LYS A 1 199 ? -23.133 -15.743 14.423 1.00 82.69 199 LYS A N 1
ATOM 1619 C CA . LYS A 1 199 ? -23.617 -16.069 15.778 1.00 82.69 199 LYS A CA 1
ATOM 1620 C C . LYS A 1 199 ? -22.549 -16.673 16.694 1.00 82.69 199 LYS A C 1
ATOM 1622 O O . LYS A 1 199 ? -22.861 -17.399 17.638 1.00 82.69 199 LYS A O 1
ATOM 1627 N N . GLU A 1 200 ? -21.286 -16.334 16.450 1.00 83.56 200 GLU A N 1
ATOM 1628 C CA . GLU A 1 200 ? -20.159 -16.678 17.310 1.00 83.56 200 GLU A CA 1
ATOM 1629 C C . GLU A 1 200 ? -19.717 -15.482 18.161 1.00 83.56 200 GLU A C 1
ATOM 1631 O O . GLU A 1 200 ? -19.691 -14.337 17.708 1.00 83.56 200 GLU A O 1
ATOM 1636 N N . MET A 1 201 ? -19.325 -15.744 19.410 1.00 85.31 201 MET A N 1
ATOM 1637 C CA . MET A 1 201 ? -18.800 -14.706 20.298 1.00 85.31 201 MET A CA 1
ATOM 1638 C C . MET A 1 201 ? -17.316 -14.447 20.038 1.00 85.31 201 MET A C 1
ATOM 1640 O O . MET A 1 201 ? -16.466 -15.294 20.321 1.00 85.31 201 MET A O 1
ATOM 1644 N N . VAL A 1 202 ? -17.002 -13.232 19.597 1.00 77.19 202 VAL A N 1
ATOM 1645 C CA . VAL A 1 202 ? -15.640 -12.720 19.433 1.00 77.19 202 VAL A CA 1
ATOM 1646 C C . VAL A 1 202 ? -15.258 -11.926 20.675 1.00 77.19 202 VAL A C 1
ATOM 1648 O O . VAL A 1 202 ? -15.939 -10.970 21.043 1.00 77.19 202 VAL A O 1
ATOM 1651 N N . TYR A 1 203 ? -14.155 -12.302 21.323 1.00 79.38 203 TYR A N 1
ATOM 1652 C CA . TYR A 1 203 ? -13.663 -11.641 22.534 1.00 79.38 203 TYR A CA 1
ATOM 1653 C C . TYR A 1 203 ? -12.431 -10.778 22.251 1.00 79.38 203 TYR A C 1
ATOM 1655 O O . TYR A 1 203 ? -11.557 -11.152 21.469 1.00 79.38 203 TYR A O 1
ATOM 1663 N N . GLY A 1 204 ? -12.365 -9.626 22.913 1.00 63.25 204 GLY A N 1
ATOM 1664 C CA . GLY A 1 204 ? -11.194 -8.760 22.950 1.00 63.25 204 GLY A CA 1
ATOM 1665 C C . GLY A 1 204 ? -10.158 -9.206 23.984 1.00 63.25 204 GLY A C 1
ATOM 1666 O O . GLY A 1 204 ? -10.280 -10.248 24.630 1.00 63.25 204 GLY A O 1
ATOM 1667 N N . LEU A 1 205 ? -9.119 -8.389 24.146 1.00 68.62 205 LEU A N 1
ATOM 1668 C CA . LEU A 1 205 ? -8.111 -8.570 25.192 1.00 68.62 205 LEU A CA 1
ATOM 1669 C C . LEU A 1 205 ? -8.636 -8.105 26.559 1.00 68.62 205 LEU A C 1
ATOM 1671 O O . LEU A 1 205 ? -9.597 -7.341 26.639 1.00 68.62 205 LEU A O 1
ATOM 1675 N N . GLU A 1 206 ? -7.981 -8.551 27.634 1.00 75.19 206 GLU A N 1
ATOM 1676 C CA . GLU A 1 206 ? -8.253 -8.069 28.992 1.00 75.19 206 GLU A CA 1
ATOM 1677 C C . GLU A 1 206 ? -7.908 -6.579 29.119 1.00 75.19 206 GLU A C 1
ATOM 1679 O O . GLU A 1 206 ? -6.774 -6.160 28.888 1.00 75.19 206 GLU A O 1
ATOM 1684 N N . MET A 1 207 ? -8.908 -5.791 29.508 1.00 70.12 207 MET A N 1
ATOM 1685 C CA . MET A 1 207 ? -8.834 -4.355 29.740 1.00 70.12 207 MET A CA 1
ATOM 1686 C C . MET A 1 207 ? -8.764 -4.056 31.234 1.00 70.12 207 MET A C 1
ATOM 1688 O O . MET A 1 207 ? -9.313 -4.779 32.066 1.00 70.12 207 MET A O 1
ATOM 1692 N N . VAL A 1 208 ? -8.108 -2.950 31.579 1.00 69.69 208 VAL A N 1
ATOM 1693 C CA . VAL A 1 208 ? -7.908 -2.532 32.975 1.00 69.69 208 VAL A CA 1
ATOM 1694 C C . VAL A 1 208 ? -9.155 -1.847 33.553 1.00 69.69 208 VAL A C 1
ATOM 1696 O O . VAL A 1 208 ? -9.322 -1.803 34.771 1.00 69.69 208 VAL A O 1
ATOM 1699 N N . SER A 1 209 ? -10.045 -1.330 32.699 1.00 75.19 209 SER A N 1
ATOM 1700 C CA . SER A 1 209 ? -11.277 -0.649 33.103 1.00 75.19 209 SER A CA 1
ATOM 1701 C C . SER A 1 209 ? -12.491 -1.114 32.295 1.00 75.19 209 SER A C 1
ATOM 1703 O O . SER A 1 209 ? -12.360 -1.621 31.177 1.00 75.19 209 SER A O 1
ATOM 1705 N N . TYR A 1 210 ? -13.679 -0.939 32.877 1.00 80.31 210 TYR A N 1
ATOM 1706 C CA . TYR A 1 210 ? -14.944 -1.239 32.208 1.00 80.31 210 TYR A CA 1
ATOM 1707 C C . TYR A 1 210 ? -15.185 -0.251 31.061 1.00 80.31 210 TYR A C 1
ATOM 1709 O O . TYR A 1 210 ? -15.623 -0.635 29.983 1.00 80.31 210 TYR A O 1
ATOM 1717 N N . GLU A 1 211 ? -14.814 1.013 31.258 1.00 79.25 211 GLU A N 1
ATOM 1718 C CA . GLU A 1 211 ? -14.929 2.077 30.265 1.00 79.25 211 GLU A CA 1
ATOM 1719 C C . GLU A 1 211 ? -14.063 1.808 29.024 1.00 79.25 211 GLU A C 1
ATOM 1721 O O . GLU A 1 211 ? -14.470 2.124 27.906 1.00 79.25 211 GLU A O 1
ATOM 1726 N N . ASP A 1 212 ? -12.882 1.205 29.186 1.00 71.44 212 ASP A N 1
ATOM 1727 C CA . ASP A 1 212 ? -12.047 0.793 28.050 1.00 71.44 212 ASP A CA 1
ATOM 1728 C C . ASP A 1 212 ? -12.648 -0.413 27.315 1.00 71.44 212 ASP A C 1
ATOM 1730 O O . ASP A 1 212 ? -12.577 -0.489 26.086 1.00 71.44 212 ASP A O 1
ATOM 1734 N N . ALA A 1 213 ? -13.306 -1.323 28.042 1.00 72.12 213 ALA A N 1
ATOM 1735 C CA . ALA A 1 213 ? -14.063 -2.418 27.442 1.00 72.12 213 ALA A CA 1
ATOM 1736 C C . ALA A 1 213 ? -15.274 -1.898 26.634 1.00 72.12 213 ALA A C 1
ATOM 1738 O O . ALA A 1 213 ? -15.498 -2.357 25.513 1.00 72.12 213 ALA A O 1
ATOM 1739 N N . GLU A 1 214 ? -16.002 -0.891 27.133 1.00 82.00 214 GLU A N 1
ATOM 1740 C CA . GLU A 1 214 ? -17.078 -0.212 26.392 1.00 82.00 214 GLU A CA 1
ATOM 1741 C C . GLU A 1 214 ? -16.567 0.476 25.121 1.00 82.00 214 GLU A C 1
ATOM 1743 O O . GLU A 1 214 ? -17.172 0.339 24.056 1.00 82.00 214 GLU A O 1
ATOM 1748 N N . LYS A 1 215 ? -15.439 1.191 25.205 1.00 71.75 215 LYS A N 1
ATOM 1749 C CA . LYS A 1 215 ? -14.813 1.834 24.040 1.00 71.75 215 LYS A CA 1
ATOM 1750 C C . LYS A 1 215 ? -14.396 0.821 22.983 1.00 71.75 215 LYS A C 1
ATOM 1752 O O . LYS A 1 215 ? -14.591 1.067 21.795 1.00 71.75 215 LYS A O 1
ATOM 1757 N N . TRP A 1 216 ? -13.849 -0.319 23.400 1.00 80.44 216 TRP A N 1
ATOM 1758 C CA . TRP A 1 216 ? -13.497 -1.393 22.476 1.00 80.44 216 TRP A CA 1
ATOM 1759 C C . TRP A 1 216 ? -14.735 -1.932 21.750 1.00 80.44 216 TRP A C 1
ATOM 1761 O O . TRP A 1 216 ? -14.707 -2.106 20.533 1.00 80.44 216 TRP A O 1
ATOM 1771 N N . LEU A 1 217 ? -15.848 -2.127 22.464 1.00 76.44 217 LEU A N 1
ATOM 1772 C CA . LEU A 1 217 ? -17.113 -2.532 21.845 1.00 76.44 217 LEU A CA 1
ATOM 1773 C C . LEU A 1 217 ? -17.649 -1.462 20.891 1.00 76.44 217 LEU A C 1
ATOM 1775 O O . LEU A 1 217 ? -18.124 -1.803 19.812 1.00 76.44 217 LEU A O 1
ATOM 1779 N N . ALA A 1 218 ? -17.526 -0.179 21.238 1.00 77.12 218 ALA A N 1
ATOM 1780 C CA . ALA A 1 218 ? -17.910 0.925 20.358 1.00 77.12 218 ALA A CA 1
ATOM 1781 C C . ALA A 1 218 ? -17.116 0.927 19.060 1.00 77.12 218 ALA A C 1
ATOM 1783 O O . ALA A 1 218 ? -17.697 1.084 17.988 1.00 77.12 218 ALA A O 1
ATOM 1784 N N . LEU A 1 219 ? -15.813 0.676 19.156 1.00 67.81 219 LEU A N 1
ATOM 1785 C CA . LEU A 1 219 ? -14.945 0.540 18.000 1.00 67.81 219 LEU A CA 1
ATOM 1786 C C . LEU A 1 219 ? -15.379 -0.631 17.112 1.00 67.81 219 LEU A C 1
ATOM 1788 O O . LEU A 1 219 ? -15.539 -0.457 15.909 1.00 67.81 219 LEU A O 1
ATOM 1792 N N . LYS A 1 220 ? -15.648 -1.804 17.693 1.00 73.62 220 LYS A N 1
ATOM 1793 C CA . LYS A 1 220 ? -16.065 -2.978 16.914 1.00 73.62 220 LYS A CA 1
ATOM 1794 C C . LYS A 1 220 ? -17.445 -2.819 16.290 1.00 73.62 220 LYS A C 1
ATOM 1796 O O . LYS A 1 220 ? -17.626 -3.162 15.129 1.00 73.62 220 LYS A O 1
ATOM 1801 N N . MET A 1 221 ? -18.400 -2.226 17.001 1.00 76.38 221 MET A N 1
ATOM 1802 C CA . MET A 1 221 ? -19.719 -1.921 16.437 1.00 76.38 221 MET A CA 1
ATOM 1803 C C . MET A 1 221 ? -19.657 -0.860 15.337 1.00 76.38 221 MET A C 1
ATOM 1805 O O . MET A 1 221 ? -20.473 -0.880 14.419 1.00 76.38 221 MET A O 1
ATOM 1809 N N . TYR A 1 222 ? -18.706 0.069 15.422 1.00 71.44 222 TYR A N 1
ATOM 1810 C CA . TYR A 1 222 ? -18.429 1.015 14.350 1.00 71.44 222 TYR A CA 1
ATOM 1811 C C . TYR A 1 222 ? -17.839 0.308 13.122 1.00 71.44 222 TYR A C 1
ATOM 1813 O O . TYR A 1 222 ? -18.363 0.489 12.029 1.00 71.44 222 TYR A O 1
ATOM 1821 N N . GLU A 1 223 ? -16.839 -0.561 13.305 1.00 61.53 223 GLU A N 1
ATOM 1822 C CA . GLU A 1 223 ? -16.244 -1.370 12.228 1.00 61.53 223 GLU A CA 1
ATOM 1823 C C . GLU A 1 223 ? -17.288 -2.254 11.514 1.00 61.53 223 GLU A C 1
ATOM 1825 O O . GLU A 1 223 ? -17.356 -2.246 10.287 1.00 61.53 223 GLU A O 1
ATOM 1830 N N . LEU A 1 224 ? -18.159 -2.953 12.256 1.00 66.44 224 LEU A N 1
ATOM 1831 C CA . LEU A 1 224 ? -19.213 -3.816 11.687 1.00 66.44 224 LEU A CA 1
ATOM 1832 C C . LEU A 1 224 ? -20.305 -3.048 10.935 1.00 66.44 224 LEU A C 1
ATOM 1834 O O . LEU A 1 224 ? -20.951 -3.595 10.047 1.00 66.44 224 LEU A O 1
ATOM 1838 N N . LYS A 1 225 ? -20.535 -1.777 11.279 1.00 61.66 225 LYS A N 1
ATOM 1839 C CA . LYS A 1 225 ? -21.452 -0.896 10.539 1.00 61.66 225 LYS A CA 1
ATOM 1840 C C . LYS A 1 225 ? -20.819 -0.303 9.281 1.00 61.66 225 LYS A C 1
ATOM 1842 O O . LYS A 1 225 ? -21.511 0.382 8.531 1.00 61.66 225 LYS A O 1
ATOM 1847 N N . GLN A 1 226 ? -19.530 -0.551 9.062 1.00 57.88 226 GLN A N 1
ATOM 1848 C CA . GLN A 1 226 ? -18.716 0.052 8.014 1.00 57.88 226 GLN A CA 1
ATOM 1849 C C . GLN A 1 226 ? -18.036 -0.938 7.035 1.00 57.88 226 GLN A C 1
ATOM 1851 O O . GLN A 1 226 ? -16.946 -0.623 6.548 1.00 57.88 226 GLN A O 1
ATOM 1856 N N . PRO A 1 227 ? -18.632 -2.091 6.660 1.00 45.94 227 PRO A N 1
ATOM 1857 C CA . PRO A 1 227 ? -18.010 -2.996 5.688 1.00 45.94 227 PRO A CA 1
ATOM 1858 C C . PRO A 1 227 ? -17.803 -2.315 4.323 1.00 45.94 227 PRO A C 1
ATOM 1860 O O . PRO A 1 227 ? -16.764 -2.498 3.693 1.00 45.94 227 PRO A O 1
ATOM 1863 N N . ASP A 1 228 ? -18.721 -1.429 3.918 1.00 48.81 228 ASP A N 1
ATOM 1864 C CA . ASP A 1 228 ? -18.589 -0.644 2.684 1.00 48.81 228 ASP A CA 1
ATOM 1865 C C . ASP A 1 228 ? -17.523 0.457 2.791 1.00 48.81 228 ASP A C 1
ATOM 1867 O O . ASP A 1 228 ? -16.899 0.818 1.799 1.00 48.81 228 ASP A O 1
ATOM 1871 N N . GLU A 1 229 ? -17.250 0.983 3.989 1.00 48.72 229 GLU A N 1
ATOM 1872 C CA . GLU A 1 229 ? -16.251 2.041 4.159 1.00 48.72 229 GLU A CA 1
ATOM 1873 C C . GLU A 1 229 ? -14.815 1.526 4.086 1.00 48.72 229 GLU A C 1
ATOM 1875 O O . GLU A 1 229 ? -13.951 2.289 3.677 1.00 48.72 229 GLU A O 1
ATOM 1880 N N . GLN A 1 230 ? -14.526 0.270 4.441 1.00 47.22 230 GLN A N 1
ATOM 1881 C CA . GLN A 1 230 ? -13.191 -0.304 4.213 1.00 47.22 230 GLN A CA 1
ATOM 1882 C C . GLN A 1 230 ? -12.911 -0.490 2.717 1.00 47.22 230 GLN A C 1
ATOM 1884 O O . GLN A 1 230 ? -11.819 -0.156 2.260 1.00 47.22 230 GLN A O 1
ATOM 1889 N N . ALA A 1 231 ? -13.911 -0.925 1.945 1.00 47.12 231 ALA A N 1
ATOM 1890 C CA . ALA A 1 231 ? -13.820 -0.999 0.488 1.00 47.12 231 ALA A CA 1
ATOM 1891 C C . ALA A 1 231 ? -13.680 0.397 -0.147 1.00 47.12 231 ALA A C 1
ATOM 1893 O O . ALA A 1 231 ? -12.810 0.598 -0.990 1.00 47.12 231 ALA A O 1
ATOM 1894 N N . ILE A 1 232 ? -14.455 1.384 0.321 1.00 53.56 232 ILE A N 1
ATOM 1895 C CA . ILE A 1 232 ? -14.339 2.788 -0.107 1.00 53.56 232 ILE A CA 1
ATOM 1896 C C . ILE A 1 232 ? -12.974 3.376 0.292 1.00 53.56 232 ILE A C 1
ATOM 1898 O O . ILE A 1 232 ? -12.381 4.118 -0.485 1.00 53.56 232 ILE A O 1
ATOM 1902 N N . LYS A 1 233 ? -12.435 3.035 1.470 1.00 59.72 233 LYS A N 1
ATOM 1903 C CA . LYS A 1 233 ? -11.104 3.474 1.929 1.00 59.72 233 LYS A CA 1
ATOM 1904 C C . LYS A 1 233 ? -9.996 2.852 1.078 1.00 59.72 233 LYS A C 1
ATOM 1906 O O . LYS A 1 233 ? -9.082 3.570 0.684 1.00 59.72 233 LYS A O 1
ATOM 1911 N N . LEU A 1 234 ? -10.094 1.567 0.725 1.00 61.25 234 LEU A N 1
ATOM 1912 C CA . LEU A 1 234 ? -9.177 0.926 -0.223 1.00 61.25 234 LEU A CA 1
ATOM 1913 C C . LEU A 1 234 ? -9.255 1.599 -1.600 1.00 61.25 234 LEU A C 1
ATOM 1915 O O . LEU A 1 234 ? -8.220 1.954 -2.155 1.00 61.25 234 LEU A O 1
ATOM 1919 N N . GLU A 1 235 ? -10.461 1.857 -2.107 1.00 63.00 235 GLU A N 1
ATOM 1920 C CA . GLU A 1 235 ? -10.681 2.525 -3.395 1.00 63.00 235 GLU A CA 1
ATOM 1921 C C . GLU A 1 235 ? -10.122 3.962 -3.403 1.00 63.00 235 GLU A C 1
ATOM 1923 O O . GLU A 1 235 ? -9.469 4.375 -4.362 1.00 63.00 235 GLU A O 1
ATOM 1928 N N . GLN A 1 236 ? -10.291 4.722 -2.316 1.00 65.94 236 GLN A N 1
ATOM 1929 C CA . GLN A 1 236 ? -9.750 6.080 -2.163 1.00 65.94 236 GLN A CA 1
ATOM 1930 C C . GLN A 1 236 ? -8.217 6.102 -2.064 1.00 65.94 236 GLN A C 1
ATOM 1932 O O . GLN A 1 236 ? -7.563 6.962 -2.669 1.00 65.94 236 GLN A O 1
ATOM 1937 N N . LEU A 1 237 ? -7.624 5.140 -1.350 1.00 69.62 237 LEU A N 1
ATOM 1938 C CA . LEU A 1 237 ? -6.171 4.985 -1.250 1.00 69.62 237 LEU A CA 1
ATOM 1939 C C . LEU A 1 237 ? -5.562 4.542 -2.578 1.00 69.62 237 LEU A C 1
ATOM 1941 O O . LEU A 1 237 ? -4.563 5.117 -3.010 1.00 69.62 237 LEU A O 1
ATOM 1945 N N . GLN A 1 238 ? -6.188 3.579 -3.256 1.00 74.50 238 GLN A N 1
ATOM 1946 C CA . GLN A 1 238 ? -5.797 3.140 -4.594 1.00 74.50 238 GLN A CA 1
ATOM 1947 C C . GLN A 1 238 ? -5.897 4.287 -5.598 1.00 74.50 238 GLN A C 1
ATOM 1949 O O . GLN A 1 238 ? -4.941 4.533 -6.328 1.00 74.50 238 GLN A O 1
ATOM 1954 N N . SER A 1 239 ? -6.992 5.049 -5.577 1.00 77.50 239 SER A N 1
ATOM 1955 C CA . SER A 1 239 ? -7.176 6.234 -6.423 1.00 77.50 239 SER A CA 1
ATOM 1956 C C . SER A 1 239 ? -6.079 7.277 -6.187 1.00 77.50 239 SER A C 1
ATOM 1958 O O . SER A 1 239 ? -5.534 7.852 -7.131 1.00 77.50 239 SER A O 1
ATOM 1960 N N . THR A 1 240 ? -5.670 7.472 -4.932 1.00 77.31 240 THR A N 1
ATOM 1961 C CA . THR A 1 240 ? -4.599 8.413 -4.576 1.00 77.31 240 THR A CA 1
ATOM 1962 C C . THR A 1 240 ? -3.222 7.916 -5.000 1.00 77.31 240 THR A C 1
ATOM 1964 O O . THR A 1 240 ? -2.447 8.688 -5.558 1.00 77.31 240 THR A O 1
ATOM 1967 N N . LEU A 1 241 ? -2.907 6.635 -4.799 1.00 82.00 241 LEU A N 1
ATOM 1968 C CA . LEU A 1 241 ? -1.656 6.031 -5.268 1.00 82.00 241 LEU A CA 1
ATOM 1969 C C . LEU A 1 241 ? -1.575 6.013 -6.800 1.00 82.00 241 LEU A C 1
ATOM 1971 O O . LEU A 1 241 ? -0.528 6.317 -7.379 1.00 82.00 241 LEU A O 1
ATOM 1975 N N . GLU A 1 242 ? -2.693 5.744 -7.470 1.00 85.00 242 GLU A N 1
ATOM 1976 C CA . GLU A 1 242 ? -2.791 5.818 -8.922 1.00 85.00 242 GLU A CA 1
ATOM 1977 C C . GLU A 1 242 ? -2.612 7.257 -9.416 1.00 85.00 242 GLU A C 1
ATOM 1979 O O . GLU A 1 242 ? -1.883 7.483 -10.386 1.00 85.00 242 GLU A O 1
ATOM 1984 N N . ALA A 1 243 ? -3.198 8.242 -8.731 1.00 82.88 243 ALA A N 1
ATOM 1985 C CA . ALA A 1 243 ? -2.987 9.654 -9.022 1.00 82.88 243 ALA A CA 1
ATOM 1986 C C . ALA A 1 243 ? -1.525 10.066 -8.801 1.00 82.88 243 ALA A C 1
ATOM 1988 O O . ALA A 1 243 ? -0.943 10.695 -9.684 1.00 82.88 243 ALA A O 1
ATOM 1989 N N . CYS A 1 244 ? -0.898 9.649 -7.698 1.00 83.69 244 CYS A N 1
ATOM 1990 C CA . CYS A 1 244 ? 0.528 9.850 -7.435 1.00 83.69 244 CYS A CA 1
ATOM 1991 C C . CYS A 1 244 ? 1.374 9.336 -8.603 1.00 83.69 244 CYS A C 1
ATOM 1993 O O . CYS A 1 244 ? 2.202 10.070 -9.134 1.00 83.69 244 CYS A O 1
ATOM 1995 N N . ARG A 1 245 ? 1.110 8.114 -9.079 1.00 83.69 245 ARG A N 1
ATOM 1996 C CA . ARG A 1 245 ? 1.803 7.539 -10.240 1.00 83.69 245 ARG A CA 1
ATOM 1997 C C . ARG A 1 245 ? 1.483 8.281 -11.542 1.00 83.69 245 ARG A C 1
ATOM 1999 O O . ARG A 1 245 ? 2.334 8.419 -12.419 1.00 83.69 245 ARG A O 1
ATOM 2006 N N . ARG A 1 246 ? 0.243 8.740 -11.713 1.00 82.88 246 ARG A N 1
ATOM 2007 C CA . ARG A 1 246 ? -0.218 9.413 -12.933 1.00 82.88 246 ARG A CA 1
ATOM 2008 C C . ARG A 1 246 ? 0.349 10.822 -13.068 1.00 82.88 246 ARG A C 1
ATOM 2010 O O . ARG A 1 246 ? 0.667 11.201 -14.194 1.00 82.88 246 ARG A O 1
ATOM 2017 N N . PHE A 1 247 ? 0.443 11.578 -11.984 1.00 83.25 247 PHE A N 1
ATOM 2018 C CA . PHE A 1 247 ? 0.880 12.974 -12.001 1.00 83.25 247 PHE A CA 1
ATOM 2019 C C . PHE A 1 247 ? 2.382 13.149 -11.778 1.00 83.25 247 PHE A C 1
ATOM 2021 O O . PHE A 1 247 ? 2.891 14.244 -12.004 1.00 83.25 247 PHE A O 1
ATOM 2028 N N . LEU A 1 248 ? 3.101 12.085 -11.405 1.00 83.25 248 LEU A N 1
ATOM 2029 C CA . LEU A 1 248 ? 4.556 12.118 -11.337 1.00 83.25 248 LEU A CA 1
ATOM 2030 C C . LEU A 1 248 ? 5.152 12.411 -12.735 1.00 83.25 248 LEU A C 1
ATOM 2032 O O . LEU A 1 248 ? 4.826 11.688 -13.686 1.00 83.25 248 LEU A O 1
ATOM 2036 N N . PRO A 1 249 ? 5.987 13.459 -12.885 1.00 82.44 249 PRO A N 1
ATOM 2037 C CA . PRO A 1 249 ? 6.630 13.787 -14.156 1.00 82.44 249 PRO A CA 1
ATOM 2038 C C . PRO A 1 249 ? 7.590 12.691 -14.628 1.00 82.44 249 PRO A C 1
ATOM 2040 O O . PRO A 1 249 ? 8.178 11.976 -13.818 1.00 82.44 249 PRO A O 1
ATOM 2043 N N . GLU A 1 250 ? 7.782 12.582 -15.942 1.00 74.94 250 GLU A N 1
ATOM 2044 C CA . GLU A 1 250 ? 8.648 11.564 -16.557 1.00 74.94 250 GLU A CA 1
ATOM 2045 C C . GLU A 1 250 ? 10.140 11.800 -16.278 1.00 74.94 250 GLU A C 1
ATOM 2047 O O . GLU A 1 250 ?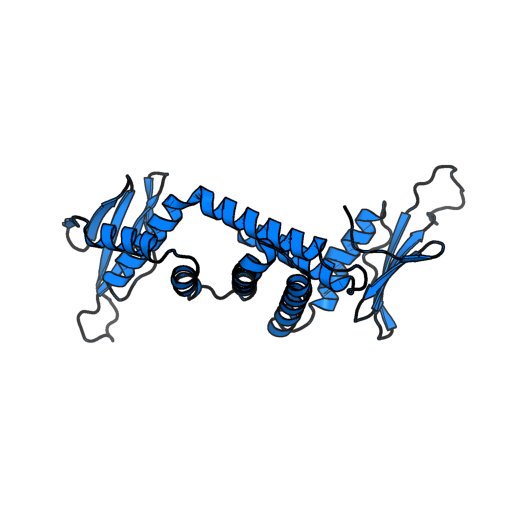 10.950 10.885 -16.387 1.00 74.94 250 GLU A O 1
ATOM 2052 N N . GLU A 1 251 ? 10.509 13.022 -15.891 1.00 76.00 251 GLU A N 1
ATOM 2053 C CA . GLU A 1 251 ? 11.866 13.403 -15.504 1.00 76.00 251 GLU A CA 1
ATOM 2054 C C . GLU A 1 251 ? 12.240 12.910 -14.097 1.00 76.00 251 GLU A C 1
ATOM 2056 O O . GLU A 1 251 ? 13.413 12.938 -13.715 1.00 76.00 251 GLU A O 1
ATOM 2061 N N . VAL A 1 252 ? 11.255 12.474 -13.305 1.00 76.69 252 VAL A N 1
ATOM 2062 C CA . VAL A 1 252 ? 11.489 11.879 -11.989 1.00 76.69 252 VAL A CA 1
ATOM 2063 C C . VAL A 1 252 ? 12.049 10.468 -12.165 1.00 76.69 252 VAL A C 1
ATOM 2065 O O . VAL A 1 252 ? 11.578 9.694 -12.993 1.00 76.69 252 VAL A O 1
ATOM 2068 N N . SER A 1 253 ? 13.058 10.113 -11.361 1.00 77.50 253 SER A N 1
ATOM 2069 C CA . SER A 1 253 ? 13.717 8.805 -11.451 1.00 77.50 253 SER A CA 1
ATOM 2070 C C . SER A 1 253 ? 12.714 7.647 -11.383 1.00 77.50 253 SER A C 1
ATOM 2072 O O . SER A 1 253 ? 11.853 7.602 -10.500 1.00 77.50 253 SER A O 1
ATOM 2074 N N . GLY A 1 254 ? 12.888 6.665 -12.276 1.00 73.00 254 GLY A N 1
ATOM 2075 C CA . GLY A 1 254 ? 12.042 5.472 -12.382 1.00 73.00 254 GLY A CA 1
ATOM 2076 C C . GLY A 1 254 ? 11.893 4.676 -11.082 1.00 73.00 254 GLY A C 1
ATOM 2077 O O . GLY A 1 254 ? 10.909 3.958 -10.907 1.00 73.00 254 GLY A O 1
ATOM 2078 N N . ILE A 1 255 ? 12.825 4.838 -10.136 1.00 78.25 255 ILE A N 1
ATOM 2079 C CA . ILE A 1 255 ? 12.752 4.204 -8.817 1.00 78.25 255 ILE A CA 1
ATOM 2080 C C . ILE A 1 255 ? 11.525 4.648 -8.012 1.00 78.25 255 ILE A C 1
ATOM 2082 O O . ILE A 1 255 ? 10.938 3.834 -7.305 1.00 78.25 255 ILE A O 1
ATOM 2086 N N . HIS A 1 256 ? 11.084 5.903 -8.147 1.00 82.12 256 HIS A N 1
ATOM 2087 C CA . HIS A 1 256 ? 9.923 6.401 -7.409 1.00 82.12 256 HIS A CA 1
ATOM 2088 C C . HIS A 1 256 ? 8.633 5.741 -7.899 1.00 82.12 256 HIS A C 1
ATOM 2090 O O . HIS A 1 256 ? 7.793 5.371 -7.085 1.00 82.12 256 HIS A O 1
ATOM 2096 N N . PHE A 1 257 ? 8.510 5.497 -9.208 1.00 81.94 257 PHE A N 1
ATOM 2097 C CA . PHE A 1 257 ? 7.399 4.729 -9.771 1.00 81.94 257 PHE A CA 1
ATOM 2098 C C . PHE A 1 257 ? 7.381 3.294 -9.230 1.00 81.94 257 PHE A C 1
ATOM 2100 O O . PHE A 1 257 ? 6.334 2.823 -8.799 1.00 81.94 257 PHE A O 1
ATOM 2107 N N . MET A 1 258 ? 8.539 2.628 -9.178 1.00 75.50 258 MET A N 1
ATOM 2108 C CA . MET A 1 258 ? 8.643 1.264 -8.640 1.00 75.50 258 MET A CA 1
ATOM 2109 C C . MET A 1 258 ? 8.307 1.190 -7.147 1.00 75.50 258 MET A C 1
ATOM 2111 O O . MET A 1 258 ? 7.593 0.287 -6.722 1.00 75.50 258 MET A O 1
ATOM 2115 N N . ARG A 1 259 ? 8.761 2.162 -6.348 1.00 80.69 259 ARG A N 1
ATOM 2116 C CA . ARG A 1 259 ? 8.412 2.247 -4.922 1.00 80.69 259 ARG A CA 1
ATOM 2117 C C . ARG A 1 259 ? 6.915 2.489 -4.718 1.00 80.69 259 ARG A C 1
ATOM 2119 O O . ARG A 1 259 ? 6.334 1.860 -3.844 1.00 80.69 259 ARG A O 1
ATOM 2126 N N . LEU A 1 260 ? 6.274 3.335 -5.531 1.00 84.81 260 LEU A N 1
ATOM 2127 C CA . LEU A 1 260 ? 4.819 3.540 -5.478 1.00 84.81 260 LEU A CA 1
ATOM 2128 C C . LEU A 1 260 ? 4.040 2.261 -5.821 1.00 84.81 260 LEU A C 1
ATOM 2130 O O . LEU A 1 260 ? 3.069 1.948 -5.139 1.00 84.81 260 LEU A O 1
ATOM 2134 N N . GLU A 1 261 ? 4.478 1.505 -6.832 1.00 81.38 261 GLU A N 1
ATOM 2135 C CA . GLU A 1 261 ? 3.862 0.216 -7.183 1.00 81.38 261 GLU A CA 1
ATOM 2136 C C . GLU A 1 261 ? 4.048 -0.828 -6.074 1.00 81.38 261 GLU A C 1
ATOM 2138 O O . GLU A 1 261 ? 3.117 -1.568 -5.760 1.00 81.38 261 GLU A O 1
ATOM 2143 N N . TRP A 1 262 ? 5.214 -0.847 -5.423 1.00 77.75 262 TRP A N 1
ATOM 2144 C CA . TRP A 1 262 ? 5.453 -1.699 -4.260 1.00 77.75 262 TRP A CA 1
ATOM 2145 C C . TRP A 1 262 ? 4.546 -1.331 -3.080 1.00 77.75 262 TRP A C 1
ATOM 2147 O O . TRP A 1 262 ? 3.933 -2.210 -2.477 1.00 77.75 262 TRP A O 1
ATOM 2157 N N . ILE A 1 263 ? 4.415 -0.034 -2.774 1.00 77.38 263 ILE A N 1
ATOM 2158 C CA . ILE A 1 263 ? 3.526 0.466 -1.715 1.00 77.38 263 ILE A CA 1
ATOM 2159 C C . ILE A 1 263 ? 2.085 0.049 -1.999 1.00 77.38 263 ILE A C 1
ATOM 2161 O O . ILE A 1 263 ? 1.411 -0.437 -1.097 1.00 77.38 263 ILE A O 1
ATOM 2165 N N . GLN A 1 264 ? 1.629 0.192 -3.245 1.00 82.19 264 GLN A N 1
ATOM 2166 C CA . GLN A 1 264 ? 0.290 -0.224 -3.648 1.00 82.19 264 GLN A CA 1
ATOM 2167 C C . GLN A 1 264 ? 0.065 -1.721 -3.406 1.00 82.19 264 GLN A C 1
ATOM 2169 O O . GLN A 1 264 ? -0.885 -2.080 -2.714 1.00 82.19 264 GLN A O 1
ATOM 2174 N N . ALA A 1 265 ? 0.961 -2.580 -3.900 1.00 72.12 265 ALA A N 1
ATOM 2175 C CA . ALA A 1 265 ? 0.853 -4.025 -3.705 1.00 72.12 265 ALA A CA 1
ATOM 2176 C C . ALA A 1 265 ? 0.855 -4.408 -2.214 1.00 72.12 265 ALA A C 1
ATOM 2178 O O . ALA A 1 265 ? 0.104 -5.283 -1.787 1.00 72.12 265 ALA A O 1
ATOM 2179 N N . ARG A 1 266 ? 1.668 -3.723 -1.398 1.00 69.06 266 ARG A N 1
ATOM 2180 C CA . ARG A 1 266 ? 1.753 -3.988 0.041 1.00 69.06 266 ARG A CA 1
ATOM 2181 C C . ARG A 1 266 ? 0.505 -3.539 0.802 1.00 69.06 266 ARG A C 1
ATOM 2183 O O . ARG A 1 266 ? 0.079 -4.232 1.720 1.00 69.06 266 ARG A O 1
ATOM 2190 N N . VAL A 1 267 ? -0.076 -2.399 0.432 1.00 68.81 267 VAL A N 1
ATOM 2191 C CA . VAL A 1 267 ? -1.343 -1.911 1.000 1.00 68.81 267 VAL A CA 1
ATOM 2192 C C . VAL A 1 267 ? -2.491 -2.855 0.644 1.00 68.81 267 VAL A C 1
ATOM 2194 O O . VAL A 1 267 ? -3.302 -3.161 1.511 1.00 68.81 267 VAL A O 1
ATOM 2197 N N . GLU A 1 268 ? -2.530 -3.358 -0.592 1.00 68.31 268 GLU A N 1
ATOM 2198 C CA . GLU A 1 268 ? -3.523 -4.346 -1.030 1.00 68.31 268 GLU A CA 1
ATOM 2199 C C . GLU A 1 268 ? -3.434 -5.640 -0.210 1.00 68.31 268 GLU A C 1
ATOM 2201 O O . GLU A 1 268 ? -4.455 -6.114 0.272 1.00 68.31 268 GLU A O 1
ATOM 2206 N N . GLU A 1 269 ? -2.226 -6.159 0.031 1.00 61.16 269 GLU A N 1
ATOM 2207 C CA . GLU A 1 269 ? -2.014 -7.354 0.863 1.00 61.16 269 GLU A CA 1
ATOM 2208 C C . GLU A 1 269 ? -2.415 -7.145 2.335 1.00 61.16 269 GLU A C 1
ATOM 2210 O O . GLU A 1 269 ? -2.920 -8.057 2.979 1.00 61.16 269 GLU A O 1
ATOM 2215 N N . MET A 1 270 ? -2.184 -5.954 2.896 1.00 58.97 270 MET A N 1
ATOM 2216 C CA . MET A 1 270 ? -2.530 -5.653 4.294 1.00 58.97 270 MET A CA 1
ATOM 2217 C C . MET A 1 270 ? -4.035 -5.470 4.528 1.00 58.97 270 MET A C 1
ATOM 2219 O O . MET A 1 270 ? -4.473 -5.509 5.678 1.00 58.97 270 MET A O 1
ATOM 2223 N N . LEU A 1 271 ? -4.802 -5.216 3.465 1.00 55.88 271 LEU A N 1
ATOM 2224 C CA . LEU A 1 271 ? -6.232 -4.907 3.520 1.00 55.88 271 LEU A CA 1
ATOM 2225 C C . LEU A 1 271 ? -7.117 -6.009 2.903 1.00 55.88 271 LEU A C 1
ATOM 2227 O O . LEU A 1 271 ? -8.339 -5.860 2.916 1.00 55.88 271 LEU A O 1
ATOM 2231 N N . SER A 1 272 ? -6.520 -7.087 2.376 1.00 52.72 272 SER A N 1
ATOM 2232 C CA . SER A 1 272 ? -7.184 -8.292 1.846 1.00 52.72 272 SER A CA 1
ATOM 2233 C C . SER A 1 272 ? -7.310 -9.402 2.883 1.00 52.72 272 SER A C 1
ATOM 2235 O O . SER A 1 272 ? -8.365 -10.071 2.901 1.00 52.72 272 SER A O 1
#

pLDDT: mean 71.61, std 14.72, range [33.5, 94.06]

Sequence (272 aa):
MEKINWVFDKNDYYLELPFGVAIISEVADSSKDQKIIGERSRFKAVLKHHNGSVFTPGEAFVDFGSAEAALKWGIIPEIDLREEDEQILGKLFESLEIAGRYLSGEVQESFQVHYDFIRQLLLGNQPQLAQTLVEVLQSEENFEKIHREIRSLNWMQQGDVYAANMNQHELVIKEIRNKNPWVIGRAFGYIPGYENDEKEMVYGLEMVSYEDAEKWLALKMYELKQPDEQAIKLEQLQSTLEACRRFLPEEVSGIHFMRLEWIQARVEEMLS